Protein AF-A0A1G2Z8F1-F1 (afdb_monomer)

Mean predicted aligned error: 6.58 Å

Secondary structure (DSSP, 8-state):
-HHHHTSHHHHHHHHHHHHHHHHT-TT-HHHHHHHHHHHHHHHHHHHHHHSHHHHHHHHHHHHTTSPPPPHHHHHH-SEEEEE---EEPSBTTBSS-EE-HHHHHHHHHHHHHHHHS--SEEEEE---SSTTSPPHHHHHHHHHHHTT--GGGEEEE---SSHHHHHHHHHTTSPPP---

pLDDT: mean 90.34, std 7.82, range [58.62, 98.25]

Radius of gyration: 23.97 Å; Cα contacts (8 Å, |Δi|>4): 235; chains: 1; bounding box: 52×42×67 Å

Foldseek 3Di:
DVVVVVDVVVQLVVLLVCLVVQLPDPPDPVSNVSSVVSNVVSVVSVVQVPDPVNVVVVVCVVCVVDDDDDQVVLAQAQEQEQEADDWDQDDDPRNHIGGDPVSVVSLVVSLVSNVSGNHQAYEYEFADPDPPGDTPQVVSLVVSVVVVDDNVRYHYHHPDPDPVSRVVSVVVVDDDGDND

Structure (mmCIF, N/CA/C/O backbone):
data_AF-A0A1G2Z8F1-F1
#
_entry.id   AF-A0A1G2Z8F1-F1
#
loop_
_atom_site.group_PDB
_atom_site.id
_atom_site.type_symbol
_atom_site.label_atom_id
_atom_site.label_alt_id
_atom_site.label_comp_id
_atom_site.label_asym_id
_atom_site.label_entity_id
_atom_site.label_seq_id
_atom_site.pdbx_PDB_ins_code
_atom_site.Cartn_x
_atom_site.Cartn_y
_atom_site.Cartn_z
_atom_site.occupancy
_atom_site.B_iso_or_equiv
_atom_site.auth_seq_id
_atom_site.auth_comp_id
_atom_site.auth_asym_id
_atom_site.auth_atom_id
_atom_site.pdbx_PDB_model_num
ATOM 1 N N . MET A 1 1 ? 1.598 16.642 -19.598 1.00 58.62 1 MET A N 1
ATOM 2 C CA . MET A 1 1 ? 2.905 16.774 -20.282 1.00 58.62 1 MET A CA 1
ATOM 3 C C . MET A 1 1 ? 4.090 16.771 -19.312 1.00 58.62 1 MET A C 1
ATOM 5 O O . MET A 1 1 ? 4.993 15.980 -19.532 1.00 58.62 1 MET A O 1
ATOM 9 N N . LEU A 1 2 ? 4.084 17.539 -18.210 1.00 69.88 2 LEU A N 1
ATOM 10 C CA . LEU A 1 2 ? 5.215 17.566 -17.255 1.00 69.88 2 LEU A CA 1
ATOM 11 C C . LEU A 1 2 ? 5.527 16.201 -16.599 1.00 69.88 2 LEU A C 1
ATOM 13 O O . LEU A 1 2 ? 6.682 15.802 -16.521 1.00 69.88 2 LEU A O 1
ATOM 17 N N . LYS A 1 3 ? 4.489 15.446 -16.202 1.00 72.50 3 LYS A N 1
ATOM 18 C CA . LYS A 1 3 ? 4.638 14.102 -15.605 1.00 72.50 3 LYS A CA 1
ATOM 19 C C . LYS A 1 3 ? 5.351 13.114 -16.533 1.00 72.50 3 LYS A C 1
ATOM 21 O O . LYS A 1 3 ? 6.091 12.261 -16.068 1.00 72.50 3 LYS A O 1
ATOM 26 N N . SER A 1 4 ? 5.151 13.251 -17.841 1.00 72.31 4 SER A N 1
ATOM 27 C CA . SER A 1 4 ? 5.752 12.377 -18.846 1.00 72.31 4 SER A CA 1
ATOM 28 C C . SER A 1 4 ? 7.273 12.562 -18.888 1.00 72.31 4 SER A C 1
ATOM 30 O O . SER A 1 4 ? 8.002 11.579 -18.867 1.00 72.31 4 SER A O 1
ATOM 32 N N . LEU A 1 5 ? 7.766 13.804 -18.829 1.00 79.44 5 LEU A N 1
ATOM 33 C CA . LEU A 1 5 ? 9.206 14.104 -18.810 1.00 79.44 5 LEU A CA 1
ATOM 34 C C . LEU A 1 5 ? 9.922 13.604 -17.546 1.00 79.44 5 LEU A C 1
ATOM 36 O O . LEU A 1 5 ? 11.127 13.369 -17.585 1.00 79.44 5 LEU A O 1
ATOM 40 N N . ALA A 1 6 ? 9.186 13.414 -16.449 1.00 80.88 6 ALA A N 1
ATOM 41 C CA . ALA A 1 6 ? 9.713 12.823 -15.222 1.00 80.88 6 ALA A CA 1
ATOM 42 C C . ALA A 1 6 ? 9.847 11.292 -15.304 1.00 80.88 6 ALA A C 1
ATOM 44 O O . ALA A 1 6 ? 10.535 10.696 -14.479 1.00 80.88 6 ALA A O 1
ATOM 45 N N . THR A 1 7 ? 9.214 10.636 -16.287 1.00 88.75 7 THR A N 1
ATOM 46 C CA . THR A 1 7 ? 9.344 9.184 -16.441 1.00 88.75 7 THR A CA 1
ATOM 47 C C . THR A 1 7 ? 10.658 8.832 -17.148 1.00 88.75 7 THR A C 1
ATOM 49 O O . THR A 1 7 ? 10.910 9.315 -18.257 1.00 88.75 7 THR A O 1
ATOM 52 N N . PRO A 1 8 ? 11.499 7.959 -16.562 1.00 88.56 8 PRO A N 1
ATOM 53 C CA . PRO A 1 8 ? 12.800 7.616 -17.138 1.00 88.56 8 PRO A CA 1
ATOM 54 C C . PRO A 1 8 ? 12.683 6.949 -18.516 1.00 88.56 8 PRO A C 1
ATOM 56 O O . PRO A 1 8 ? 13.602 7.035 -19.330 1.00 88.56 8 PRO A O 1
ATOM 59 N N . ILE A 1 9 ? 11.529 6.341 -18.815 1.00 91.75 9 ILE A N 1
ATOM 60 C CA . ILE A 1 9 ? 11.283 5.642 -20.077 1.00 91.75 9 ILE A CA 1
ATOM 61 C C . ILE A 1 9 ? 11.340 6.563 -21.300 1.00 91.75 9 ILE A C 1
ATOM 63 O O . ILE A 1 9 ? 11.819 6.140 -22.348 1.00 91.75 9 ILE A O 1
ATOM 67 N N . ILE A 1 10 ? 10.931 7.832 -21.185 1.00 93.56 10 ILE A N 1
ATOM 68 C CA . ILE A 1 10 ? 10.987 8.768 -22.320 1.00 93.56 10 ILE A CA 1
ATOM 69 C C . ILE A 1 10 ? 12.435 9.051 -22.707 1.00 93.56 10 ILE A C 1
ATOM 71 O O . ILE A 1 10 ? 12.773 9.034 -23.891 1.00 93.56 10 ILE A O 1
ATOM 75 N N . TRP A 1 11 ? 13.305 9.248 -21.719 1.00 93.00 11 TRP A N 1
ATOM 76 C CA . TRP A 1 11 ? 14.727 9.488 -21.949 1.00 93.00 11 TRP A CA 1
ATOM 77 C C . TRP A 1 11 ? 15.419 8.250 -22.511 1.00 93.00 11 TRP A C 1
ATOM 79 O O . TRP A 1 11 ? 16.144 8.361 -23.498 1.00 93.00 11 TRP A O 1
ATOM 89 N N . ILE A 1 12 ? 15.118 7.067 -21.966 1.00 95.38 12 ILE A N 1
ATOM 90 C CA . ILE A 1 12 ? 15.614 5.785 -22.488 1.00 95.38 12 ILE A CA 1
ATOM 91 C C . ILE A 1 12 ? 15.247 5.629 -23.968 1.00 95.38 12 ILE A C 1
ATOM 93 O O . ILE A 1 12 ? 16.125 5.416 -24.804 1.00 95.38 12 ILE A O 1
ATOM 97 N N . LEU A 1 13 ? 13.964 5.780 -24.314 1.00 94.69 13 LEU A N 1
ATOM 98 C CA . LEU A 1 13 ? 13.498 5.637 -25.694 1.00 94.69 13 LEU A CA 1
ATOM 99 C C . LEU A 1 13 ? 14.103 6.702 -26.610 1.00 94.69 13 LEU A C 1
ATOM 101 O O . LEU A 1 13 ? 14.472 6.392 -27.74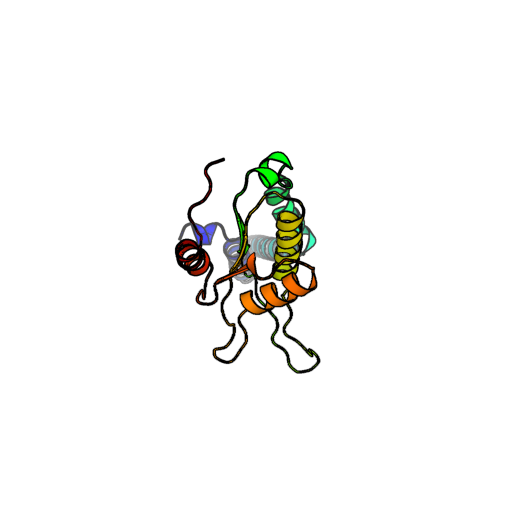0 1.00 94.69 13 LEU A O 1
ATOM 105 N N . THR A 1 14 ? 14.265 7.932 -26.122 1.00 94.38 14 THR A N 1
ATOM 106 C CA . THR A 1 14 ? 14.904 9.013 -26.883 1.00 94.38 14 THR A CA 1
ATOM 107 C C . THR A 1 14 ? 16.355 8.669 -27.220 1.00 94.38 14 THR A C 1
ATOM 109 O O . THR A 1 14 ? 16.746 8.758 -28.384 1.00 94.38 14 THR A O 1
ATOM 112 N N . PHE A 1 15 ? 17.145 8.209 -26.243 1.00 95.31 15 PHE A N 1
ATOM 113 C CA . PHE A 1 15 ? 18.536 7.806 -26.467 1.00 95.31 15 PHE A CA 1
ATOM 114 C C . PHE A 1 15 ? 18.657 6.601 -27.406 1.00 95.31 15 PHE A C 1
ATOM 116 O O . PHE A 1 15 ? 19.503 6.611 -28.302 1.00 95.31 15 PHE A O 1
ATOM 123 N N . LEU A 1 16 ? 17.783 5.599 -27.267 1.00 95.69 16 LEU A N 1
ATOM 124 C CA . LEU A 1 16 ? 17.762 4.435 -28.155 1.00 95.69 16 LEU A CA 1
ATOM 125 C C . LEU A 1 16 ? 17.389 4.823 -29.593 1.00 95.69 16 LEU A C 1
ATOM 127 O O . LEU A 1 16 ? 18.084 4.440 -30.533 1.00 95.69 16 LEU A O 1
ATOM 131 N N . MET A 1 17 ? 16.335 5.622 -29.779 1.00 94.75 17 MET A N 1
ATOM 132 C CA . MET A 1 17 ? 15.873 6.048 -31.104 1.00 94.75 17 MET A CA 1
ATOM 133 C C . MET A 1 17 ? 16.897 6.942 -31.806 1.00 94.75 17 MET A C 1
ATOM 135 O O . MET A 1 17 ? 17.267 6.666 -32.949 1.00 94.75 17 MET A O 1
ATOM 139 N N . LEU A 1 18 ? 17.410 7.974 -31.126 1.00 93.88 18 LEU A N 1
ATOM 140 C CA . LEU A 1 18 ? 18.463 8.833 -31.675 1.00 93.88 18 LEU A CA 1
ATOM 141 C C . LEU A 1 18 ? 19.730 8.028 -31.973 1.00 93.88 18 LEU A C 1
ATOM 143 O O . LEU A 1 18 ? 20.335 8.197 -33.032 1.00 93.88 18 LEU A O 1
ATOM 147 N N . GLY A 1 19 ? 20.097 7.102 -31.087 1.00 93.31 19 GLY A N 1
ATOM 148 C CA . GLY A 1 19 ? 21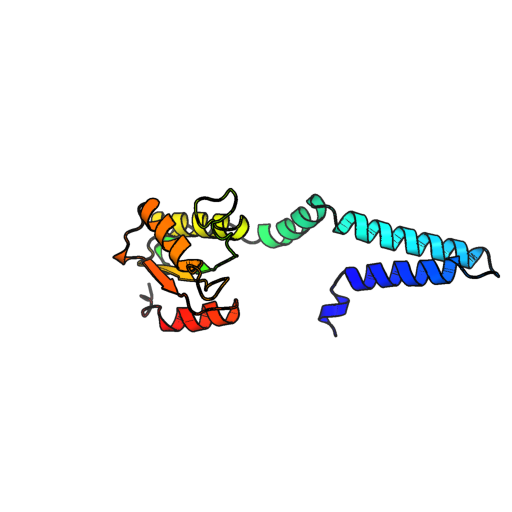.242 6.224 -31.278 1.00 93.31 19 GLY A CA 1
ATOM 149 C C . GLY A 1 19 ? 21.130 5.337 -32.522 1.00 93.31 19 GLY A C 1
ATOM 150 O O . GLY A 1 19 ? 22.073 5.246 -33.314 1.00 93.31 19 GLY A O 1
ATOM 151 N N . LEU A 1 20 ? 19.958 4.741 -32.759 1.00 92.94 20 LEU A N 1
ATOM 152 C CA . LEU A 1 20 ? 19.678 3.920 -33.943 1.00 92.94 20 LEU A CA 1
ATOM 153 C C . LEU A 1 20 ? 19.634 4.737 -35.243 1.00 92.94 20 LEU A C 1
ATOM 155 O O . LEU A 1 20 ? 20.090 4.264 -36.284 1.00 92.94 20 LEU A O 1
ATOM 159 N N . ILE A 1 21 ? 19.109 5.964 -35.205 1.00 91.88 21 ILE A N 1
ATOM 160 C CA . ILE A 1 21 ? 19.077 6.859 -36.373 1.00 91.88 21 ILE A CA 1
ATOM 161 C C . ILE A 1 21 ? 20.502 7.287 -36.752 1.00 91.88 21 ILE A C 1
ATOM 163 O O . ILE A 1 21 ? 20.900 7.180 -37.913 1.00 91.88 21 ILE A O 1
ATOM 167 N N . LEU A 1 22 ? 21.299 7.719 -35.771 1.00 89.19 22 LEU A N 1
ATOM 168 C CA . LEU A 1 22 ? 22.661 8.212 -35.992 1.00 89.19 22 LEU A CA 1
ATOM 169 C C . LEU A 1 22 ? 23.649 7.099 -36.380 1.00 89.19 22 LEU A C 1
ATOM 171 O O . LEU A 1 22 ? 24.559 7.337 -37.177 1.00 89.19 22 LEU A O 1
ATOM 175 N N . SER A 1 23 ? 23.450 5.875 -35.881 1.00 84.75 23 SER A N 1
ATOM 176 C CA . SER A 1 23 ? 24.267 4.706 -36.250 1.00 84.75 23 SER A CA 1
ATOM 177 C C . SER A 1 23 ? 24.000 4.193 -37.672 1.00 84.75 23 SER A C 1
ATOM 179 O O . SER A 1 23 ? 24.889 3.591 -38.274 1.00 84.75 23 SER A O 1
ATOM 181 N N . ARG A 1 24 ? 22.826 4.483 -38.254 1.00 83.25 24 ARG A N 1
ATOM 182 C CA . ARG A 1 24 ? 22.452 4.097 -39.631 1.00 83.25 24 ARG A CA 1
ATOM 183 C C . ARG A 1 24 ? 22.878 5.094 -40.716 1.00 83.25 24 ARG A C 1
ATOM 185 O O . ARG A 1 24 ? 22.766 4.788 -41.904 1.00 83.25 24 ARG A O 1
ATOM 192 N N . GLY A 1 25 ? 23.381 6.274 -40.350 1.00 77.44 25 GLY A N 1
ATOM 193 C CA . GLY A 1 25 ? 23.829 7.290 -41.307 1.00 77.44 25 GLY A CA 1
ATOM 194 C C . GLY A 1 25 ? 25.050 6.834 -42.119 1.00 77.44 25 GLY A C 1
ATOM 195 O O . GLY A 1 25 ? 26.130 6.625 -41.565 1.00 77.44 25 GLY A O 1
ATOM 196 N N . LYS A 1 26 ? 24.907 6.716 -43.447 1.00 65.69 26 LYS A N 1
ATOM 197 C CA . LYS A 1 26 ? 25.941 6.189 -44.369 1.00 65.69 26 LYS A CA 1
ATOM 198 C C . LYS A 1 26 ? 27.204 7.060 -44.537 1.00 65.69 26 LYS A C 1
ATOM 200 O O . LYS A 1 26 ? 28.150 6.606 -45.166 1.00 65.69 26 LYS A O 1
ATOM 205 N N . GLY A 1 27 ? 27.248 8.294 -44.022 1.00 62.25 27 GLY A N 1
ATOM 206 C CA . GLY A 1 27 ? 28.191 9.304 -44.536 1.00 62.25 27 GLY A CA 1
ATOM 207 C C . GLY A 1 27 ? 29.294 9.826 -43.611 1.00 62.25 27 GLY A C 1
ATOM 208 O O . GLY A 1 27 ? 30.211 10.476 -44.103 1.00 62.25 27 GLY A O 1
ATOM 209 N N . ARG A 1 28 ? 29.243 9.626 -42.286 1.00 70.31 28 ARG A N 1
ATOM 210 C CA . ARG A 1 28 ? 30.197 10.285 -41.368 1.00 70.31 28 ARG A CA 1
ATOM 211 C C . ARG A 1 28 ? 30.514 9.408 -40.153 1.00 70.31 28 ARG A C 1
ATOM 213 O O . ARG A 1 28 ? 29.711 9.330 -39.225 1.00 70.31 28 ARG A O 1
ATOM 220 N N . ARG A 1 29 ? 31.717 8.809 -40.123 1.00 72.19 29 ARG A N 1
ATOM 221 C CA . ARG A 1 29 ? 32.221 7.939 -39.028 1.00 72.19 29 ARG A CA 1
ATOM 222 C C . ARG A 1 29 ? 32.044 8.543 -37.621 1.00 72.19 29 ARG A C 1
ATOM 224 O O . ARG A 1 29 ? 31.874 7.798 -36.662 1.00 72.19 29 ARG A O 1
ATOM 231 N N . GLY A 1 30 ? 32.046 9.874 -37.490 1.00 77.44 30 GLY A N 1
ATOM 232 C CA . GLY A 1 30 ? 31.787 10.570 -36.222 1.00 77.44 30 GLY A CA 1
ATOM 233 C C . GLY A 1 30 ? 30.361 10.386 -35.681 1.00 77.44 30 GLY A C 1
ATOM 234 O O . GLY A 1 30 ? 30.197 10.075 -34.505 1.00 77.44 30 GLY A O 1
ATOM 235 N N . TYR A 1 31 ? 29.332 10.488 -36.530 1.00 81.56 31 TYR A N 1
ATOM 236 C CA . TYR A 1 31 ? 27.928 10.356 -36.104 1.00 81.56 31 TYR A CA 1
ATOM 237 C C . TYR A 1 31 ? 27.577 8.916 -35.723 1.00 81.56 31 TYR A C 1
ATOM 239 O O . TYR A 1 31 ? 26.794 8.700 -34.805 1.00 81.56 31 TYR A O 1
ATOM 247 N N . GLN A 1 32 ? 28.219 7.932 -36.358 1.00 84.06 32 GLN A N 1
ATOM 248 C CA . GLN A 1 32 ? 28.041 6.523 -36.005 1.00 84.06 32 GLN A CA 1
ATOM 249 C C . GLN A 1 32 ? 28.558 6.218 -34.595 1.00 84.06 32 GLN A C 1
ATOM 251 O O . GLN A 1 32 ? 27.883 5.522 -33.841 1.00 84.06 32 GLN A O 1
ATOM 256 N N . ARG A 1 33 ? 29.716 6.777 -34.203 1.00 87.38 33 ARG A N 1
ATOM 257 C CA . ARG A 1 33 ? 30.232 6.646 -32.828 1.00 87.38 33 ARG A CA 1
ATOM 258 C C . ARG A 1 33 ? 29.280 7.273 -31.813 1.00 87.38 33 ARG A C 1
ATOM 260 O O . ARG A 1 33 ? 28.973 6.638 -30.813 1.00 87.38 33 ARG A O 1
ATOM 267 N N . VAL A 1 34 ? 28.793 8.487 -32.084 1.00 90.88 34 VAL A N 1
ATOM 268 C CA . VAL A 1 34 ? 27.810 9.168 -31.220 1.00 90.88 34 VAL A CA 1
ATOM 269 C C . VAL A 1 34 ?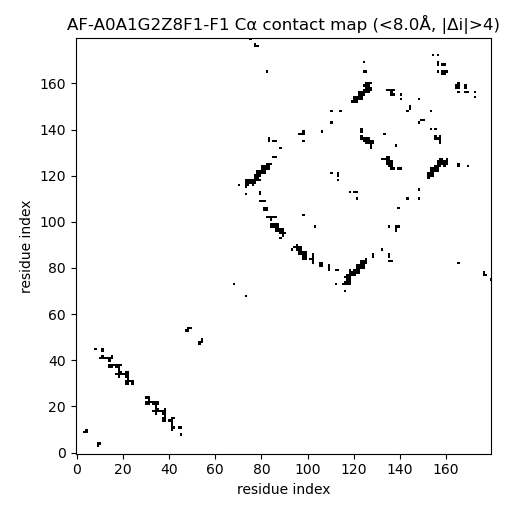 26.523 8.347 -31.102 1.00 90.88 34 VAL A C 1
ATOM 271 O O . VAL A 1 34 ? 26.005 8.183 -30.002 1.00 90.88 34 VAL A O 1
ATOM 274 N N . GLY A 1 35 ? 26.045 7.771 -32.209 1.00 92.50 35 GLY A N 1
ATOM 275 C CA . GLY A 1 35 ? 24.873 6.901 -32.217 1.00 92.50 35 GLY A CA 1
ATOM 276 C C . GLY A 1 35 ? 25.041 5.667 -31.331 1.00 92.50 35 GLY A C 1
ATOM 277 O O . GLY A 1 35 ? 24.178 5.386 -30.505 1.00 92.50 35 GLY A O 1
ATOM 278 N N . TRP A 1 36 ? 26.177 4.972 -31.430 1.00 94.00 36 TRP A N 1
ATOM 279 C CA . TRP A 1 36 ? 26.479 3.825 -30.567 1.00 94.00 36 TRP A CA 1
ATOM 280 C C . TRP A 1 36 ? 26.574 4.193 -29.085 1.00 94.00 36 TRP A C 1
ATOM 282 O O . TRP A 1 36 ? 26.041 3.460 -28.255 1.00 94.00 36 TRP A O 1
ATOM 292 N N . TRP A 1 37 ? 27.178 5.336 -28.742 1.00 95.69 37 TRP A N 1
ATOM 293 C CA . TRP A 1 37 ? 27.197 5.825 -27.359 1.00 95.69 37 TRP A CA 1
ATOM 294 C C . TRP A 1 37 ? 25.796 6.140 -26.833 1.00 95.69 37 TRP A C 1
ATOM 296 O O . TRP A 1 37 ? 25.490 5.806 -25.691 1.00 95.69 37 TRP A O 1
ATOM 306 N N . ALA A 1 38 ? 24.926 6.722 -27.661 1.00 95.06 38 ALA A N 1
ATOM 307 C CA . ALA A 1 38 ? 23.535 6.969 -27.291 1.00 95.06 38 ALA A CA 1
ATOM 308 C C . ALA A 1 38 ? 22.754 5.659 -27.079 1.00 95.06 38 ALA A C 1
ATOM 310 O O . ALA A 1 38 ? 22.041 5.537 -26.084 1.00 95.06 38 ALA A O 1
ATOM 311 N N . VAL A 1 39 ? 22.941 4.648 -27.942 1.00 96.19 39 VAL A N 1
ATOM 312 C CA . VAL A 1 39 ? 22.350 3.312 -27.734 1.00 96.19 39 VAL A CA 1
ATOM 313 C C . VAL A 1 39 ? 22.860 2.688 -26.438 1.00 96.19 39 VAL A C 1
ATOM 315 O O . VAL A 1 39 ? 22.055 2.211 -25.642 1.00 96.19 39 VAL A O 1
ATOM 318 N N . LEU A 1 40 ? 24.175 2.712 -26.203 1.00 96.69 40 LEU A N 1
ATOM 319 C CA . LEU A 1 40 ? 24.779 2.145 -24.998 1.00 96.69 40 LEU A CA 1
ATOM 320 C C . LEU A 1 40 ? 24.266 2.841 -23.732 1.00 96.69 40 LEU A C 1
ATOM 322 O O . LEU A 1 40 ? 23.946 2.166 -22.759 1.00 96.69 40 LEU A O 1
ATOM 326 N N . MET A 1 41 ? 24.136 4.169 -23.758 1.00 96.44 41 MET A N 1
ATOM 327 C CA . MET A 1 41 ? 23.570 4.943 -22.653 1.00 96.44 41 MET A CA 1
ATOM 328 C C . MET A 1 41 ? 22.114 4.550 -22.390 1.00 96.44 41 MET A C 1
ATOM 330 O O . MET A 1 41 ? 21.774 4.196 -21.265 1.00 96.44 41 MET A O 1
ATOM 334 N N . GLY A 1 42 ? 21.267 4.541 -23.425 1.00 96.81 42 GLY A N 1
ATOM 335 C CA . GLY A 1 42 ? 19.861 4.152 -23.291 1.00 96.81 42 GLY A CA 1
ATOM 336 C C . GLY A 1 42 ? 19.695 2.717 -22.780 1.00 96.81 42 GLY A C 1
ATOM 337 O O . GLY A 1 42 ? 18.898 2.474 -21.876 1.00 96.81 42 GLY A O 1
ATOM 338 N N . ALA A 1 43 ? 20.489 1.777 -23.299 1.00 96.81 43 ALA A N 1
ATOM 339 C CA . ALA A 1 43 ? 20.487 0.384 -22.862 1.00 96.81 43 ALA A CA 1
ATOM 340 C C . ALA A 1 43 ? 20.994 0.224 -21.420 1.00 96.81 43 ALA A C 1
ATOM 342 O O . ALA A 1 43 ? 20.405 -0.531 -20.654 1.00 96.81 43 ALA A O 1
ATOM 343 N N . SER A 1 44 ? 22.039 0.959 -21.029 1.00 96.62 44 SER A N 1
ATOM 344 C CA . SER A 1 44 ? 22.570 0.960 -19.662 1.00 96.62 44 SER A CA 1
ATOM 345 C C . SER A 1 44 ? 21.563 1.539 -18.665 1.00 96.62 44 SER A C 1
ATOM 347 O O . SER A 1 44 ? 21.294 0.929 -17.631 1.00 96.62 44 SER A O 1
ATOM 349 N N . MET A 1 45 ? 20.926 2.667 -18.996 1.00 95.69 45 MET A N 1
ATOM 350 C CA . MET A 1 45 ? 19.849 3.250 -18.187 1.00 95.69 45 MET A CA 1
ATOM 351 C C . MET A 1 45 ? 18.681 2.275 -18.028 1.00 95.69 45 MET A C 1
ATOM 353 O O . MET A 1 45 ? 18.189 2.084 -16.921 1.00 95.69 45 MET A O 1
ATOM 357 N N . LEU A 1 46 ? 18.255 1.627 -19.117 1.00 95.44 46 LEU A N 1
ATOM 358 C CA . LEU A 1 46 ? 17.199 0.621 -19.060 1.00 95.44 46 LEU A CA 1
ATOM 359 C C . LEU A 1 46 ? 17.603 -0.564 -18.182 1.00 95.44 46 LEU A C 1
ATOM 361 O O . LEU A 1 46 ? 16.828 -0.961 -17.318 1.00 95.44 46 LEU A O 1
ATOM 365 N N . ALA A 1 47 ? 18.804 -1.111 -18.383 1.00 96.25 47 ALA A N 1
ATOM 366 C CA . ALA A 1 47 ? 19.306 -2.249 -17.625 1.00 96.25 47 ALA A CA 1
ATOM 367 C C . ALA A 1 47 ? 19.371 -1.921 -16.130 1.00 96.25 47 ALA A C 1
ATOM 369 O O . ALA A 1 47 ? 18.780 -2.633 -15.329 1.00 96.25 47 ALA A O 1
ATOM 370 N N . THR A 1 48 ? 20.013 -0.809 -15.765 1.00 95.88 48 THR A N 1
ATOM 371 C CA . THR A 1 48 ? 20.156 -0.372 -14.368 1.00 95.88 48 THR A CA 1
ATOM 372 C C . THR A 1 48 ? 18.810 -0.101 -13.702 1.00 95.88 48 THR A C 1
ATOM 374 O O . THR A 1 48 ? 18.558 -0.645 -12.635 1.00 95.88 48 THR A O 1
ATOM 377 N N . LEU A 1 49 ? 17.906 0.653 -14.334 1.00 94.38 49 LEU A N 1
ATOM 378 C CA . LEU A 1 49 ? 16.586 0.951 -13.762 1.00 94.38 49 LEU A CA 1
ATOM 379 C C . LEU A 1 49 ? 15.625 -0.250 -13.757 1.00 94.38 49 LEU A C 1
ATOM 381 O O . LEU A 1 49 ? 14.621 -0.213 -13.051 1.00 94.38 49 LEU A O 1
ATOM 385 N N . SER A 1 50 ? 15.922 -1.312 -14.511 1.00 94.44 50 SER A N 1
ATOM 386 C CA . SER A 1 50 ? 15.153 -2.566 -14.481 1.00 94.44 50 SER A CA 1
ATOM 387 C C . SER A 1 50 ? 15.644 -3.546 -13.409 1.00 94.44 50 SER A C 1
ATOM 389 O O . SER A 1 50 ? 14.978 -4.549 -13.146 1.00 94.44 50 SER A O 1
ATOM 391 N N . LEU A 1 51 ? 16.803 -3.296 -12.788 1.00 95.88 51 LEU A N 1
ATOM 392 C CA . LEU A 1 51 ? 17.325 -4.139 -11.715 1.00 95.88 51 LEU A CA 1
ATOM 393 C C . LEU A 1 51 ? 16.579 -3.855 -10.407 1.00 95.88 51 LEU A C 1
ATOM 395 O O . LEU A 1 51 ? 16.560 -2.721 -9.930 1.00 95.88 51 LEU A O 1
ATOM 399 N N . ARG A 1 52 ? 16.042 -4.911 -9.777 1.00 94.25 52 ARG A N 1
ATOM 400 C CA . ARG A 1 52 ? 15.373 -4.823 -8.464 1.00 94.25 52 ARG A CA 1
ATOM 401 C C . ARG A 1 52 ? 16.186 -4.055 -7.412 1.00 94.25 52 ARG A C 1
ATOM 403 O O . ARG A 1 52 ? 15.628 -3.113 -6.869 1.00 94.25 52 ARG A O 1
ATOM 410 N N . PRO A 1 53 ? 17.494 -4.324 -7.201 1.00 96.56 53 PRO A N 1
ATOM 411 C CA . PRO A 1 53 ? 18.279 -3.585 -6.209 1.00 96.56 53 PRO A CA 1
ATOM 412 C C . PRO A 1 53 ? 18.296 -2.067 -6.418 1.00 96.56 53 PRO A C 1
ATOM 414 O O . PRO A 1 53 ? 18.370 -1.316 -5.452 1.00 96.56 53 PRO A O 1
ATOM 417 N N . VAL A 1 54 ? 18.230 -1.602 -7.671 1.00 95.75 54 VAL A N 1
ATOM 418 C CA . VAL A 1 54 ? 18.189 -0.166 -7.980 1.00 95.75 54 VAL A CA 1
ATOM 419 C C . VAL A 1 54 ? 16.819 0.408 -7.630 1.00 95.75 54 VAL A C 1
ATOM 421 O O . VAL A 1 54 ? 16.747 1.464 -7.007 1.00 95.75 54 VAL A O 1
ATOM 424 N N . GLY A 1 55 ? 15.741 -0.300 -7.981 1.00 93.12 55 GLY A N 1
ATOM 425 C CA . GLY A 1 55 ? 14.382 0.071 -7.585 1.00 93.12 55 GLY A CA 1
ATOM 426 C C . GLY A 1 55 ? 14.215 0.126 -6.065 1.00 93.12 55 GLY A C 1
ATOM 427 O O . GLY A 1 55 ? 13.742 1.131 -5.542 1.00 93.12 55 GLY A O 1
ATOM 428 N N . ASP A 1 56 ? 14.685 -0.905 -5.366 1.00 94.12 56 ASP A N 1
ATOM 429 C CA . ASP A 1 56 ? 14.595 -1.019 -3.909 1.00 94.12 56 ASP A CA 1
ATOM 430 C C . ASP A 1 56 ? 15.412 0.077 -3.211 1.00 94.12 56 ASP A C 1
ATOM 432 O O . ASP A 1 56 ? 14.937 0.683 -2.257 1.00 94.12 56 ASP A O 1
ATOM 436 N N . LEU A 1 57 ? 16.610 0.406 -3.711 1.00 96.00 57 LEU A N 1
ATOM 437 C CA . LEU A 1 57 ? 17.426 1.501 -3.173 1.00 96.00 57 LEU A CA 1
ATOM 438 C C . LEU A 1 57 ? 16.743 2.867 -3.339 1.00 96.00 57 LEU A C 1
ATOM 440 O O . LEU A 1 57 ? 16.773 3.695 -2.426 1.00 96.00 57 LEU A O 1
ATOM 444 N N . LEU A 1 58 ? 16.133 3.113 -4.502 1.00 93.88 58 LEU A N 1
ATOM 445 C CA . LEU A 1 58 ? 15.396 4.350 -4.763 1.00 93.88 58 LEU A CA 1
ATOM 446 C C . LEU A 1 58 ? 14.149 4.449 -3.878 1.00 93.88 58 LEU A C 1
ATOM 448 O O . LEU A 1 58 ? 13.914 5.506 -3.293 1.00 93.88 58 LEU A O 1
ATOM 452 N N . ALA A 1 59 ? 13.389 3.358 -3.741 1.00 93.31 59 ALA A N 1
ATOM 453 C CA . ALA A 1 59 ? 12.243 3.283 -2.838 1.00 93.31 59 ALA A CA 1
ATOM 454 C C . ALA A 1 59 ? 12.678 3.524 -1.387 1.00 93.31 59 ALA A C 1
ATOM 456 O O . ALA A 1 59 ? 12.165 4.427 -0.733 1.00 93.31 59 ALA A O 1
ATOM 457 N N . TYR A 1 60 ? 13.721 2.832 -0.927 1.00 94.00 60 TYR A N 1
ATOM 458 C CA . TYR A 1 60 ? 14.289 3.004 0.407 1.00 94.00 60 TYR A CA 1
ATOM 459 C C . TYR A 1 60 ? 14.747 4.445 0.675 1.00 94.00 60 TYR A C 1
ATOM 461 O O . TYR A 1 60 ? 14.526 4.975 1.761 1.00 94.00 60 TYR A O 1
ATOM 469 N N . SER A 1 61 ? 15.342 5.135 -0.304 1.00 94.75 61 SER A N 1
ATOM 470 C CA . SER A 1 61 ? 15.748 6.544 -0.159 1.00 94.75 61 SER A CA 1
ATOM 471 C C . SER A 1 61 ? 14.569 7.494 0.114 1.00 94.75 61 SER A C 1
ATOM 473 O O . SER A 1 61 ? 14.738 8.542 0.752 1.00 94.75 61 SER A O 1
ATOM 475 N N . LEU A 1 62 ? 13.375 7.127 -0.355 1.00 92.81 62 LEU A N 1
ATOM 476 C CA . LEU A 1 62 ? 12.135 7.858 -0.109 1.00 92.81 62 LEU A CA 1
ATOM 477 C C . LEU A 1 62 ? 11.461 7.404 1.192 1.00 92.81 62 LEU A C 1
ATOM 479 O O . LEU A 1 62 ? 11.035 8.247 1.979 1.00 92.81 62 LEU A O 1
ATOM 483 N N . GLU A 1 63 ? 11.399 6.095 1.432 1.00 92.75 63 GLU A N 1
ATOM 484 C CA . GLU A 1 63 ? 10.667 5.479 2.544 1.00 92.75 63 GLU A CA 1
ATOM 485 C C . GLU A 1 63 ? 11.398 5.589 3.883 1.00 92.75 63 GLU A C 1
ATOM 487 O O . GLU A 1 63 ? 10.755 5.824 4.898 1.00 92.75 63 GLU A O 1
ATOM 492 N N . SER A 1 64 ? 12.734 5.528 3.904 1.00 93.44 64 SER A N 1
ATOM 493 C CA . SER A 1 64 ? 13.548 5.620 5.135 1.00 93.44 64 SER A CA 1
ATOM 494 C C . SER A 1 64 ? 13.371 6.927 5.917 1.00 93.44 64 SER A C 1
ATOM 496 O O . SER A 1 64 ? 13.778 7.021 7.073 1.00 93.44 64 SER A O 1
ATOM 498 N N . ARG A 1 65 ? 12.744 7.937 5.305 1.00 92.69 65 ARG A N 1
ATOM 499 C CA . ARG A 1 65 ? 12.365 9.202 5.951 1.00 92.69 65 ARG A CA 1
ATOM 500 C C . ARG A 1 65 ? 11.164 9.053 6.888 1.00 92.69 65 ARG A C 1
ATOM 502 O O . ARG A 1 65 ? 10.936 9.938 7.707 1.00 92.69 65 ARG A O 1
ATOM 509 N N . TYR A 1 66 ? 10.409 7.965 6.760 1.00 88.38 66 TYR A N 1
ATOM 510 C CA . TYR A 1 66 ? 9.203 7.672 7.522 1.00 88.38 66 TYR A CA 1
ATOM 511 C C . TYR A 1 66 ? 9.439 6.416 8.363 1.00 88.38 66 TYR A C 1
ATOM 513 O O . TYR A 1 66 ? 9.372 5.292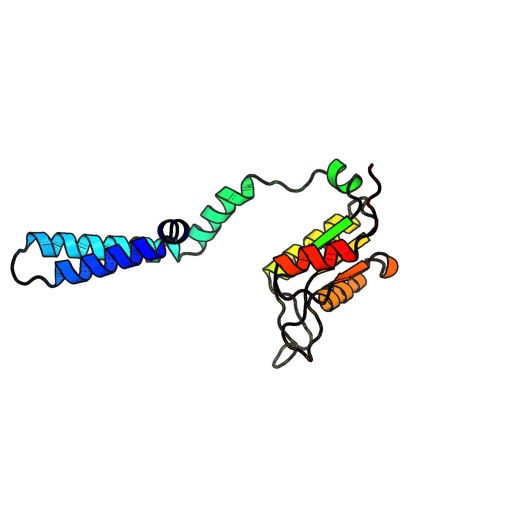 7.871 1.00 88.38 66 TYR A O 1
ATOM 521 N N . GLY A 1 67 ? 9.760 6.617 9.641 1.00 87.44 67 GLY A N 1
ATOM 522 C CA . GLY A 1 67 ? 9.872 5.523 10.602 1.00 87.44 67 GLY A CA 1
ATOM 523 C C . GLY A 1 67 ? 8.503 4.971 11.022 1.00 87.44 67 GLY A C 1
ATOM 524 O O . GLY A 1 67 ? 7.473 5.590 10.737 1.00 87.44 67 GLY A O 1
ATOM 525 N N . PRO A 1 68 ? 8.478 3.829 11.731 1.00 86.75 68 PRO A N 1
ATOM 526 C CA . PRO A 1 68 ? 7.270 3.344 12.389 1.00 86.75 68 PRO A CA 1
ATOM 527 C C . PRO A 1 68 ? 6.668 4.415 13.319 1.00 86.75 68 PRO A C 1
ATOM 529 O O . PRO A 1 68 ? 7.423 5.199 13.905 1.00 86.75 68 PRO A O 1
ATOM 532 N N . PRO A 1 69 ? 5.332 4.463 13.471 1.00 88.00 69 PRO A N 1
ATOM 533 C CA . PRO A 1 69 ? 4.676 5.414 14.366 1.00 88.00 69 PRO A CA 1
ATOM 534 C C . PRO A 1 69 ? 5.127 5.215 15.822 1.00 88.00 69 PRO A C 1
ATOM 536 O O . PRO A 1 69 ? 5.404 4.092 16.245 1.00 88.00 69 PRO A O 1
ATOM 539 N N . SER A 1 70 ? 5.201 6.304 16.594 1.00 91.75 70 SER A N 1
ATOM 540 C CA . SER A 1 70 ? 5.496 6.234 18.029 1.00 91.75 70 SER A CA 1
ATOM 541 C C . SER A 1 70 ? 4.338 5.591 18.794 1.00 91.75 70 SER A C 1
ATOM 543 O O . SER A 1 70 ? 3.182 5.705 18.391 1.00 91.75 70 SER A O 1
ATOM 545 N N . GLN A 1 71 ? 4.632 4.969 19.938 1.00 91.12 71 GLN A N 1
ATOM 546 C CA . GLN A 1 71 ? 3.602 4.364 20.788 1.00 91.12 71 GLN A CA 1
ATOM 547 C C . GLN A 1 71 ? 2.551 5.390 21.248 1.00 91.12 71 GLN A C 1
ATOM 549 O O . GLN A 1 71 ? 1.361 5.107 21.222 1.00 91.12 71 GLN A O 1
ATOM 554 N N . GLU A 1 72 ? 2.977 6.613 21.568 1.00 92.06 72 GLU A N 1
ATOM 555 C CA . GLU A 1 72 ? 2.082 7.727 21.915 1.00 92.06 72 GLU A CA 1
ATOM 556 C C . GLU A 1 72 ? 1.090 8.054 20.781 1.00 92.06 72 GLU A C 1
ATOM 558 O O . GLU A 1 72 ? -0.095 8.296 21.018 1.00 92.06 72 GLU A O 1
ATOM 563 N N . LEU A 1 73 ? 1.544 8.000 19.522 1.00 90.25 73 LEU A N 1
ATOM 564 C CA . LEU A 1 73 ? 0.655 8.166 18.374 1.00 90.25 73 LEU A CA 1
ATOM 565 C C . LEU A 1 73 ? -0.322 6.988 18.261 1.00 90.25 73 LEU A C 1
ATOM 567 O O . LEU A 1 73 ? -1.501 7.186 17.990 1.00 90.25 73 LEU A O 1
ATOM 571 N N . LEU A 1 74 ? 0.146 5.761 18.494 1.00 91.38 74 LEU A N 1
ATOM 572 C CA . LEU A 1 74 ? -0.714 4.577 18.446 1.00 91.38 74 LEU A CA 1
ATOM 573 C C . LEU A 1 74 ? -1.796 4.567 19.532 1.00 91.38 74 LEU A C 1
ATOM 575 O O . LEU A 1 74 ? -2.882 4.039 19.307 1.00 91.38 74 LEU A O 1
ATOM 579 N N . GLU A 1 75 ? -1.525 5.151 20.694 1.00 91.94 75 GLU A N 1
ATOM 580 C CA . GLU A 1 75 ? -2.483 5.258 21.801 1.00 91.94 75 GLU A CA 1
ATOM 581 C C . GLU A 1 75 ? -3.516 6.379 21.605 1.00 91.94 75 GLU A C 1
ATOM 583 O O . GLU A 1 75 ? -4.610 6.320 22.175 1.00 91.94 75 GLU A O 1
ATOM 588 N N . SER A 1 76 ? -3.187 7.383 20.787 1.00 90.69 76 SER A N 1
ATOM 589 C CA . SER A 1 76 ? -4.038 8.551 20.520 1.00 90.69 76 SER A CA 1
ATOM 590 C C . SER A 1 76 ? -4.934 8.410 19.289 1.00 90.69 76 SER A C 1
ATOM 592 O O . SER A 1 76 ? -5.920 9.136 19.182 1.00 90.69 76 SER A O 1
ATOM 594 N N . VAL A 1 77 ? -4.642 7.489 18.365 1.00 92.12 77 VAL A N 1
ATOM 595 C CA . VAL A 1 77 ? -5.501 7.265 17.193 1.00 92.12 77 VAL A CA 1
ATOM 596 C C . VAL A 1 77 ? -6.822 6.598 17.576 1.00 92.12 77 VAL A C 1
ATOM 598 O O . VAL A 1 77 ? -6.849 5.626 18.321 1.00 92.12 77 VAL A O 1
ATOM 601 N N . ASP A 1 78 ? -7.922 7.074 16.994 1.00 93.19 78 ASP A N 1
ATOM 602 C CA . ASP A 1 78 ? -9.248 6.469 17.177 1.00 93.19 78 ASP A CA 1
ATOM 603 C C . ASP A 1 78 ? -9.471 5.240 16.291 1.00 93.19 78 ASP A C 1
ATOM 605 O O . ASP A 1 78 ? -10.192 4.313 16.661 1.00 93.19 78 ASP A O 1
ATOM 609 N N . PHE A 1 79 ? -8.870 5.236 15.098 1.00 94.12 79 PHE A N 1
ATOM 610 C CA . PHE A 1 79 ? -9.139 4.247 14.059 1.00 94.12 79 PHE A CA 1
ATOM 611 C C . PHE A 1 79 ? -7.859 3.828 13.348 1.00 94.12 79 PHE A C 1
ATOM 613 O O . PHE A 1 79 ? -7.020 4.664 13.007 1.00 94.12 79 PHE A O 1
ATOM 620 N N . VAL A 1 80 ? -7.755 2.538 13.033 1.00 95.44 80 VAL A N 1
ATOM 621 C CA . VAL A 1 80 ? -6.746 2.016 12.106 1.00 95.44 80 VAL A CA 1
ATOM 622 C C . VAL A 1 80 ? -7.413 1.712 10.774 1.00 95.44 80 VAL A C 1
ATOM 624 O O . VAL A 1 80 ? -8.397 0.986 10.721 1.00 95.44 80 VAL A O 1
ATOM 627 N N . VAL A 1 81 ? -6.875 2.245 9.680 1.00 94.75 81 VAL A N 1
ATOM 628 C CA . VAL A 1 81 ? -7.418 2.026 8.334 1.00 94.75 81 VAL A CA 1
ATOM 629 C C . VAL A 1 81 ? -6.422 1.244 7.496 1.00 94.75 81 VAL A C 1
ATOM 631 O O . VAL A 1 81 ? -5.289 1.674 7.285 1.00 94.75 81 VAL A O 1
ATOM 634 N N . VAL A 1 82 ? -6.869 0.116 6.956 1.00 94.94 82 VAL A N 1
ATOM 635 C CA . VAL A 1 82 ? -6.089 -0.749 6.075 1.00 94.94 82 VAL A CA 1
ATOM 636 C C . VAL A 1 82 ? -6.698 -0.717 4.679 1.00 94.94 82 VAL A C 1
ATOM 638 O O . VAL A 1 82 ? -7.805 -1.198 4.432 1.00 94.94 82 VAL A O 1
ATOM 641 N N . LEU A 1 83 ? -5.948 -0.135 3.745 1.00 91.31 83 LEU A N 1
ATOM 642 C CA . LEU A 1 83 ? -6.337 -0.049 2.340 1.00 91.31 83 LEU A CA 1
ATOM 643 C C . LEU A 1 83 ? -6.020 -1.347 1.591 1.00 91.31 83 LEU A C 1
ATOM 645 O O . LEU A 1 83 ? -4.985 -1.965 1.838 1.00 91.31 83 LEU A O 1
ATOM 649 N N . GLY A 1 84 ? -6.835 -1.691 0.600 1.00 89.06 84 GLY A N 1
ATOM 650 C CA . GLY A 1 84 ? -6.581 -2.809 -0.305 1.00 89.06 84 GLY A CA 1
ATOM 651 C C . GLY A 1 84 ? -5.344 -2.603 -1.185 1.00 89.06 84 GLY A C 1
ATOM 652 O O . GLY A 1 84 ? -4.914 -1.478 -1.472 1.00 89.06 84 GLY A O 1
ATOM 653 N N . GLY A 1 85 ? -4.728 -3.703 -1.589 1.00 88.88 85 GLY A N 1
ATOM 654 C CA . GLY A 1 85 ? -3.572 -3.766 -2.482 1.00 88.88 85 GLY A CA 1
ATOM 655 C C . GLY A 1 85 ? -3.666 -4.897 -3.506 1.00 88.88 85 GLY A C 1
ATOM 656 O O . GLY A 1 85 ? -2.696 -5.140 -4.221 1.00 88.88 85 GLY A O 1
ATOM 657 N N . GLY A 1 86 ? -4.815 -5.568 -3.582 1.00 90.12 86 GLY A N 1
ATOM 658 C CA . GLY A 1 86 ? -5.081 -6.674 -4.482 1.00 90.12 86 GLY A CA 1
ATOM 659 C C . GLY A 1 86 ? -5.040 -8.034 -3.791 1.00 90.12 86 GLY A C 1
ATOM 660 O O . GLY A 1 86 ? -4.327 -8.274 -2.817 1.00 90.12 86 GLY A O 1
ATOM 661 N N . MET A 1 87 ? -5.772 -8.970 -4.384 1.00 92.12 87 MET A N 1
ATOM 662 C CA . MET A 1 87 ? -5.886 -10.355 -3.937 1.00 92.12 87 MET A CA 1
ATOM 663 C C . MET A 1 87 ? -5.752 -11.322 -5.116 1.00 92.12 87 MET A C 1
ATOM 665 O O . MET A 1 87 ? -5.964 -10.954 -6.276 1.00 92.12 87 MET A O 1
ATOM 669 N N . TYR A 1 88 ? -5.406 -12.566 -4.817 1.00 92.25 88 TYR A N 1
ATOM 670 C CA . TYR A 1 88 ? -5.564 -13.714 -5.690 1.00 92.25 88 TYR A CA 1
ATOM 671 C C . TYR A 1 88 ? -6.867 -14.422 -5.330 1.00 92.25 88 TYR A C 1
ATOM 673 O O . TYR A 1 88 ? -7.115 -14.728 -4.167 1.00 92.25 88 TYR A O 1
ATOM 681 N N . LEU A 1 89 ? -7.698 -14.675 -6.339 1.00 91.69 89 LEU A N 1
ATOM 682 C CA . LEU A 1 89 ? -8.907 -15.471 -6.165 1.00 91.69 89 LEU A CA 1
ATOM 683 C C . LEU A 1 89 ? -8.557 -16.951 -5.998 1.00 91.69 89 LEU A C 1
ATOM 685 O O . LEU A 1 89 ? -7.578 -17.429 -6.586 1.00 91.69 89 LEU A O 1
ATOM 689 N N . SER A 1 90 ? -9.397 -17.664 -5.253 1.00 91.25 90 SER A N 1
ATOM 690 C CA . SER A 1 90 ? -9.356 -19.121 -5.185 1.00 91.25 90 SER A CA 1
ATOM 691 C C . SER A 1 90 ? -9.510 -19.754 -6.576 1.00 91.25 90 SER A C 1
ATOM 693 O O . SER A 1 90 ? -10.105 -19.185 -7.500 1.00 91.25 90 SER A O 1
ATOM 695 N N . GLY A 1 91 ? -8.930 -20.941 -6.743 1.00 89.56 91 GLY A N 1
ATOM 696 C CA . GLY A 1 91 ? -8.937 -21.690 -7.996 1.00 89.56 91 GLY A CA 1
ATOM 697 C C . GLY A 1 91 ? -7.566 -22.242 -8.388 1.00 89.56 91 GLY A C 1
ATOM 698 O O . GLY A 1 91 ? -6.512 -21.803 -7.921 1.00 89.56 91 GLY A O 1
ATOM 699 N N . GLY A 1 92 ? -7.579 -23.233 -9.283 1.00 88.88 92 GLY A N 1
ATOM 700 C CA . GL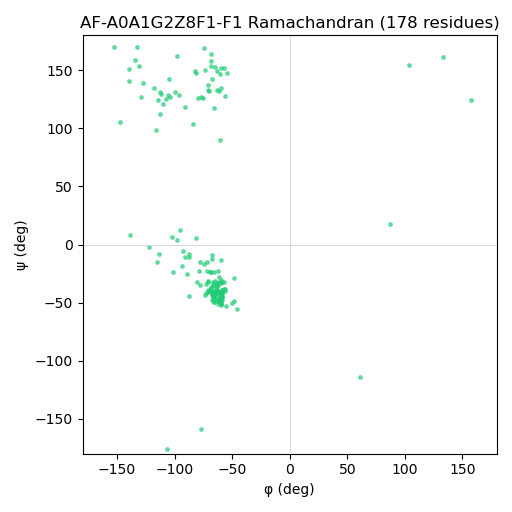Y A 1 92 ? -6.375 -23.980 -9.645 1.00 88.88 92 GLY A CA 1
ATOM 701 C C . GLY A 1 92 ? -5.799 -24.693 -8.421 1.00 88.88 92 GLY A C 1
ATOM 702 O O . GLY A 1 92 ? -6.436 -25.586 -7.878 1.00 88.88 92 GLY A O 1
ATOM 703 N N . LEU A 1 93 ? -4.604 -24.280 -7.993 1.00 90.94 93 LEU A N 1
ATOM 704 C CA . LEU A 1 93 ? -3.927 -24.807 -6.801 1.00 90.94 93 LEU A CA 1
ATOM 705 C C . LEU A 1 93 ? -4.215 -24.002 -5.518 1.00 90.94 93 LEU A C 1
ATOM 707 O O . LEU A 1 93 ? -3.764 -24.410 -4.452 1.00 90.94 93 LEU A O 1
ATOM 711 N N . ARG A 1 94 ? -4.932 -22.869 -5.596 1.00 91.06 94 ARG A N 1
ATOM 712 C CA . ARG A 1 94 ? -5.313 -22.076 -4.414 1.00 91.06 94 ARG A CA 1
ATOM 713 C C . ARG A 1 94 ? -6.660 -22.529 -3.883 1.00 91.06 94 ARG A C 1
ATOM 715 O O . ARG A 1 94 ? -7.666 -22.404 -4.583 1.00 91.06 94 ARG A O 1
ATOM 722 N N . ALA A 1 95 ? -6.667 -23.017 -2.648 1.00 89.69 95 ALA A N 1
ATOM 723 C CA . ALA A 1 95 ? -7.890 -23.412 -1.958 1.00 89.69 95 ALA A CA 1
ATOM 724 C C . ALA A 1 95 ? -8.767 -22.197 -1.619 1.00 89.69 95 ALA A C 1
ATOM 726 O O . ALA A 1 95 ? -9.987 -22.261 -1.740 1.00 89.69 95 ALA A O 1
ATOM 727 N N . GLU A 1 96 ? -8.138 -21.079 -1.256 1.00 91.31 96 GLU A N 1
ATOM 728 C CA . GLU A 1 96 ? -8.816 -19.900 -0.728 1.00 91.31 96 GLU A CA 1
ATOM 729 C C . GLU A 1 96 ? -8.345 -18.618 -1.415 1.00 91.31 96 GLU A C 1
ATOM 731 O O . GLU A 1 96 ? -7.404 -18.602 -2.214 1.00 91.31 96 GLU A O 1
ATOM 736 N N . ASN A 1 97 ? -9.069 -17.542 -1.132 1.00 92.88 97 ASN A N 1
ATOM 737 C CA . ASN A 1 97 ? -8.685 -16.201 -1.523 1.00 92.88 97 ASN A CA 1
ATOM 738 C C . ASN A 1 97 ? -7.474 -15.753 -0.694 1.00 92.88 97 ASN A C 1
ATOM 740 O O . ASN A 1 97 ? -7.476 -15.875 0.526 1.00 92.88 97 ASN A O 1
ATOM 744 N N . GLU A 1 98 ? -6.460 -15.186 -1.341 1.00 92.38 98 GLU A N 1
ATOM 745 C CA . GLU A 1 98 ? -5.212 -14.785 -0.682 1.00 92.38 98 GLU A CA 1
ATOM 746 C C . GLU A 1 98 ? -4.881 -13.329 -0.999 1.00 92.38 98 GLU A C 1
ATOM 748 O O . GLU A 1 98 ? -5.000 -12.890 -2.142 1.00 92.38 98 GLU A O 1
ATOM 753 N N . LEU A 1 99 ? -4.408 -12.567 -0.017 1.00 94.31 99 LEU A N 1
ATOM 754 C CA . LEU A 1 99 ? -3.892 -11.222 -0.271 1.00 94.31 99 LEU A CA 1
ATOM 755 C C . LEU A 1 99 ? -2.596 -11.284 -1.091 1.00 94.31 99 LEU A C 1
ATOM 757 O O . LEU A 1 99 ? -1.748 -12.155 -0.889 1.00 94.31 99 LEU A O 1
ATOM 761 N N . GLN A 1 100 ? -2.404 -10.335 -2.009 1.00 94.00 100 GLN A N 1
ATOM 762 C CA . GLN A 1 100 ? -1.109 -10.177 -2.677 1.00 94.00 100 GLN A CA 1
ATOM 763 C C . GLN A 1 100 ? -0.054 -9.683 -1.682 1.00 94.00 100 GLN A C 1
ATOM 765 O O . GLN A 1 100 ? -0.392 -9.048 -0.689 1.00 94.00 100 GLN A O 1
ATOM 770 N N . GLY A 1 101 ? 1.233 -9.910 -1.967 1.00 91.88 101 GLY A N 1
ATOM 771 C CA . GLY A 1 101 ? 2.335 -9.593 -1.043 1.00 91.88 101 GLY A CA 1
ATOM 772 C C . GLY A 1 101 ? 2.246 -8.201 -0.390 1.00 91.88 101 GLY A C 1
ATOM 773 O O . GLY A 1 101 ? 2.185 -8.126 0.835 1.00 91.88 101 GLY A O 1
ATOM 774 N N . PRO A 1 102 ? 2.148 -7.100 -1.161 1.00 89.75 102 PRO A N 1
ATOM 775 C CA . PRO A 1 102 ? 2.024 -5.758 -0.586 1.00 89.75 102 PRO A CA 1
ATOM 776 C C . PRO A 1 102 ? 0.740 -5.540 0.232 1.00 89.75 102 PRO A C 1
ATOM 778 O O . PRO A 1 102 ? 0.770 -4.839 1.244 1.00 89.75 102 PRO A O 1
ATOM 781 N N . ALA A 1 103 ? -0.382 -6.137 -0.188 1.00 92.88 103 ALA A N 1
ATOM 782 C CA . ALA A 1 103 ? -1.649 -6.074 0.542 1.00 92.88 103 ALA A CA 1
ATOM 783 C C . ALA A 1 103 ? -1.550 -6.823 1.877 1.00 92.88 103 ALA A C 1
ATOM 785 O O . ALA A 1 103 ? -1.951 -6.295 2.910 1.00 92.88 103 ALA A O 1
ATOM 786 N N . TYR A 1 104 ? -0.930 -8.006 1.867 1.00 96.19 104 TYR A N 1
ATOM 787 C CA . TYR A 1 104 ? -0.683 -8.809 3.056 1.00 96.19 104 TYR A CA 1
ATOM 788 C C . TYR A 1 104 ? 0.211 -8.079 4.060 1.00 96.19 104 TYR A C 1
ATOM 790 O O . TYR A 1 104 ? -0.153 -7.986 5.227 1.00 96.19 104 TYR A O 1
ATOM 798 N N . SER A 1 105 ? 1.345 -7.512 3.629 1.00 94.75 105 SER A N 1
ATOM 799 C CA . SER A 1 105 ? 2.238 -6.759 4.524 1.00 94.75 105 SER A CA 1
ATOM 800 C C . SER A 1 105 ? 1.522 -5.577 5.179 1.00 94.75 105 SER A C 1
ATOM 802 O O . SER A 1 105 ? 1.670 -5.354 6.380 1.00 94.75 105 SER A O 1
ATOM 804 N N . ARG A 1 106 ? 0.701 -4.845 4.415 1.00 94.62 106 ARG A N 1
ATOM 805 C CA . ARG A 1 106 ? -0.094 -3.730 4.945 1.00 94.62 106 ARG A CA 1
ATOM 806 C C . ARG A 1 106 ? -1.166 -4.204 5.923 1.00 94.62 106 ARG A C 1
ATOM 808 O O . ARG A 1 106 ? -1.330 -3.594 6.974 1.00 94.62 106 ARG A O 1
ATOM 815 N N . TRP A 1 107 ? -1.877 -5.278 5.586 1.00 97.38 107 TRP A N 1
ATOM 816 C CA . TRP A 1 107 ? -2.877 -5.886 6.458 1.00 97.38 107 TRP A CA 1
ATOM 817 C C . TRP A 1 107 ? -2.256 -6.365 7.770 1.00 97.38 107 TRP A C 1
ATOM 819 O O . TRP A 1 107 ? -2.742 -6.004 8.838 1.00 97.38 107 TRP A O 1
ATOM 829 N N . TYR A 1 108 ? -1.144 -7.097 7.697 1.00 97.31 108 TYR A N 1
ATOM 830 C CA . TYR A 1 108 ? -0.456 -7.642 8.862 1.00 97.31 108 TYR A CA 1
ATOM 831 C C . TYR A 1 108 ? -0.016 -6.531 9.819 1.00 97.31 108 TYR A C 1
ATOM 833 O O . TYR A 1 108 ? -0.362 -6.564 11.000 1.00 97.31 108 TYR A O 1
ATOM 841 N N . HIS A 1 109 ? 0.678 -5.509 9.309 1.00 95.31 109 HIS A N 1
ATOM 842 C CA . HIS A 1 109 ? 1.101 -4.384 10.140 1.00 95.31 109 HIS A CA 1
ATOM 843 C C . HIS A 1 109 ? -0.078 -3.553 10.647 1.00 95.31 109 HIS A C 1
ATOM 845 O O . HIS A 1 109 ? -0.052 -3.137 11.796 1.00 95.31 109 HIS A O 1
ATOM 851 N N . GLY A 1 110 ? -1.141 -3.371 9.858 1.00 96.25 110 GLY A N 1
ATOM 852 C CA . GLY A 1 110 ? -2.357 -2.702 10.326 1.00 96.25 110 GLY A CA 1
ATOM 853 C C . GLY A 1 110 ? -3.027 -3.438 11.489 1.00 96.25 110 GLY A C 1
ATOM 854 O O . GLY A 1 110 ? -3.414 -2.816 12.474 1.00 96.25 110 GLY A O 1
ATOM 855 N N . VAL A 1 111 ? -3.103 -4.771 11.426 1.00 97.81 111 VAL A N 1
ATOM 856 C CA . VAL A 1 111 ? -3.618 -5.594 12.531 1.00 97.81 111 VAL A CA 1
ATOM 857 C C . VAL A 1 111 ? -2.714 -5.499 13.761 1.00 97.81 111 VAL A C 1
ATOM 859 O O . VAL A 1 111 ? -3.233 -5.366 14.866 1.00 97.81 111 VAL A O 1
ATOM 862 N N . GLN A 1 112 ? -1.386 -5.526 13.598 1.00 95.81 112 GLN A N 1
ATOM 863 C CA . GLN A 1 112 ? -0.462 -5.300 14.718 1.00 95.81 112 GLN A CA 1
ATOM 864 C C . GLN A 1 112 ? -0.675 -3.919 15.343 1.00 95.81 112 GLN A C 1
ATOM 866 O O . GLN A 1 112 ? -0.913 -3.825 16.538 1.00 95.81 112 GLN A O 1
ATOM 871 N N . THR A 1 113 ? -0.706 -2.863 14.528 1.00 95.12 113 THR A N 1
ATOM 872 C CA . THR A 1 113 ? -0.956 -1.492 14.980 1.00 95.12 113 THR A CA 1
ATOM 873 C C . THR A 1 113 ? -2.271 -1.358 15.748 1.00 95.12 113 THR A C 1
ATOM 875 O O . THR A 1 113 ? -2.318 -0.660 16.755 1.00 95.12 113 THR A O 1
ATOM 878 N N . PHE A 1 114 ? -3.332 -2.037 15.311 1.00 96.88 114 PHE A N 1
ATOM 879 C CA . PHE A 1 114 ? -4.603 -2.045 16.032 1.00 96.88 114 PHE A CA 1
ATOM 880 C C . PHE A 1 114 ? -4.523 -2.785 17.373 1.00 96.88 114 PHE A C 1
ATOM 882 O O . PHE A 1 114 ? -5.102 -2.332 18.354 1.00 96.88 114 PHE A O 1
ATOM 889 N N . LYS A 1 115 ? -3.818 -3.921 17.426 1.00 94.88 115 LYS A N 1
ATOM 890 C CA . LYS A 1 115 ? -3.684 -4.727 18.650 1.00 94.88 115 LYS A CA 1
ATOM 891 C C . LYS A 1 115 ? -2.761 -4.084 19.686 1.00 94.88 115 LYS A C 1
ATOM 893 O O . LYS A 1 115 ? -3.019 -4.232 20.876 1.00 94.88 115 LYS A O 1
ATOM 898 N N . ASP A 1 116 ? -1.723 -3.390 19.230 1.00 92.94 116 ASP A N 1
ATOM 899 C CA . ASP A 1 116 ? -0.702 -2.761 20.075 1.00 92.94 116 ASP A CA 1
ATOM 900 C C . ASP A 1 116 ? -1.051 -1.300 20.437 1.00 92.94 116 ASP A C 1
ATOM 902 O O . ASP A 1 116 ? -0.391 -0.691 21.282 1.00 92.94 116 ASP A O 1
ATOM 906 N N . GLY A 1 117 ? -2.072 -0.728 19.789 1.00 92.19 117 GLY A N 1
ATOM 907 C CA . GLY A 1 117 ? -2.520 0.655 19.957 1.00 92.19 117 GLY A CA 1
ATOM 908 C C . GLY A 1 117 ? -3.830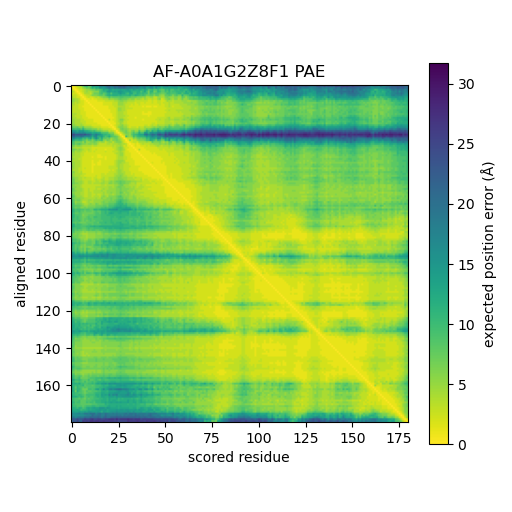 0.816 20.738 1.00 92.19 117 GLY A C 1
ATOM 909 O O . GLY A 1 117 ? -4.423 -0.137 21.241 1.00 92.19 117 GLY A O 1
ATOM 910 N N . GLY A 1 118 ? -4.297 2.064 20.823 1.00 91.12 118 GLY A N 1
ATOM 911 C CA . GLY A 1 118 ? -5.512 2.471 21.541 1.00 91.12 118 GLY A CA 1
ATOM 912 C C . GLY A 1 118 ? -6.760 2.639 20.668 1.00 91.12 118 GLY A C 1
ATOM 913 O O . GLY A 1 118 ? -7.797 3.061 21.183 1.00 91.12 118 GLY A O 1
ATOM 914 N N . ALA A 1 119 ? -6.667 2.329 19.370 1.00 95.12 119 ALA A N 1
ATOM 915 C CA . ALA A 1 119 ? -7.728 2.563 18.391 1.00 95.12 119 ALA A CA 1
ATOM 916 C C . ALA A 1 119 ? -8.985 1.755 18.690 1.00 95.12 119 ALA A C 1
ATOM 918 O O . ALA A 1 119 ? -8.900 0.550 18.881 1.00 95.12 119 ALA A O 1
ATOM 919 N N . ASP A 1 120 ? -10.159 2.384 18.653 1.00 94.56 120 ASP A N 1
ATOM 920 C CA . ASP A 1 120 ? -11.453 1.764 18.935 1.00 94.56 120 ASP A CA 1
ATOM 921 C C . ASP A 1 120 ? -11.869 0.772 17.834 1.00 94.56 120 ASP A C 1
ATOM 923 O O . ASP A 1 120 ? -12.351 -0.315 18.159 1.00 94.56 120 ASP A O 1
ATOM 927 N N . LEU A 1 121 ? -11.629 1.098 16.557 1.00 96.12 121 LEU A N 1
ATOM 928 C CA . LEU A 1 121 ? -11.982 0.252 15.405 1.00 96.12 121 LEU A CA 1
ATOM 929 C C . LEU A 1 121 ? -10.816 0.082 14.423 1.00 96.12 121 LEU A C 1
ATOM 931 O O . LEU A 1 121 ? -9.974 0.969 14.262 1.00 96.12 121 LEU A O 1
ATOM 935 N N . ILE A 1 122 ? -10.831 -1.035 13.697 1.00 97.44 122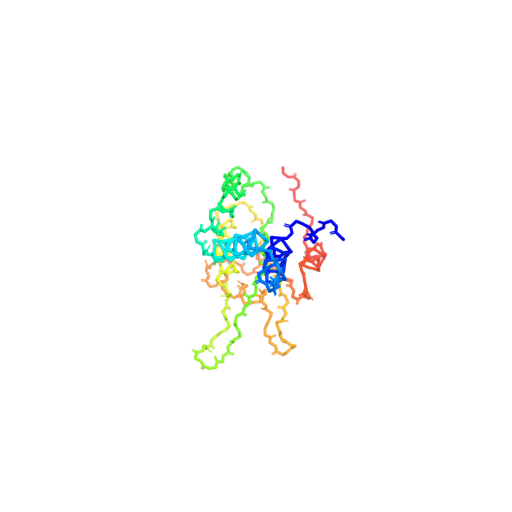 ILE A N 1
ATOM 936 C CA . ILE A 1 122 ? -10.034 -1.241 12.486 1.00 97.44 122 ILE A CA 1
ATOM 937 C C . ILE A 1 122 ? -10.954 -1.338 11.270 1.00 97.44 122 ILE A C 1
ATOM 939 O O . ILE A 1 122 ? -11.940 -2.071 11.275 1.00 97.44 122 ILE A O 1
ATOM 943 N N . ALA A 1 123 ? -10.633 -0.596 10.215 1.00 96.75 123 ALA A N 1
ATOM 944 C CA . ALA A 1 123 ? -11.386 -0.574 8.973 1.00 96.75 123 ALA A CA 1
ATOM 945 C C . ALA A 1 123 ? -10.590 -1.195 7.823 1.00 96.75 123 ALA A C 1
ATOM 947 O O . ALA A 1 123 ? -9.462 -0.787 7.547 1.00 96.75 123 ALA A O 1
ATOM 948 N N . PHE A 1 124 ? -11.206 -2.130 7.105 1.00 96.19 124 PHE A N 1
ATOM 949 C CA . PHE A 1 124 ? -10.656 -2.742 5.897 1.00 96.19 124 PHE A CA 1
ATOM 950 C C . PHE A 1 124 ? -11.368 -2.195 4.661 1.00 96.19 124 PHE A C 1
ATOM 952 O O . PHE A 1 124 ? -12.595 -2.211 4.598 1.00 96.19 124 PHE A O 1
ATOM 959 N N . CYS A 1 125 ? -10.607 -1.725 3.671 1.00 93.50 125 CYS A N 1
ATOM 960 C CA . CYS A 1 125 ? -11.151 -1.184 2.420 1.00 93.50 125 CYS A CA 1
ATOM 961 C C . CYS A 1 125 ? -10.694 -1.999 1.221 1.00 93.50 125 CYS A C 1
ATOM 963 O O . CYS A 1 125 ? -9.504 -2.269 1.081 1.00 93.50 125 CYS A O 1
ATOM 965 N N . GLY A 1 126 ? -11.610 -2.319 0.316 1.00 91.00 126 GLY A N 1
ATOM 966 C CA . GLY A 1 126 ? -11.270 -2.978 -0.935 1.00 91.00 126 GLY A CA 1
ATOM 967 C C . GLY A 1 126 ? -12.458 -3.716 -1.523 1.00 91.00 126 GLY A C 1
ATOM 968 O O . GLY A 1 126 ? -13.059 -4.577 -0.874 1.00 91.00 126 GLY A O 1
ATOM 969 N N . GLY A 1 127 ? -12.782 -3.381 -2.768 1.00 90.00 127 GLY A N 1
ATOM 970 C CA . GLY A 1 127 ? -13.865 -4.006 -3.507 1.00 90.00 127 GLY A CA 1
ATOM 971 C C . GLY A 1 127 ? -13.537 -5.384 -4.068 1.00 90.00 127 GLY A C 1
ATOM 972 O O . GLY A 1 127 ? -12.658 -6.110 -3.596 1.00 90.00 127 GLY A O 1
ATOM 973 N N . ARG A 1 128 ? -14.312 -5.775 -5.079 1.00 90.00 128 ARG A N 1
ATOM 974 C CA . ARG A 1 128 ? -14.247 -7.104 -5.689 1.00 90.00 128 ARG A CA 1
ATOM 975 C C . ARG A 1 128 ? -13.444 -7.063 -6.990 1.00 90.00 128 ARG A C 1
ATOM 977 O O . ARG A 1 128 ? -13.755 -6.238 -7.851 1.00 90.00 128 ARG A O 1
ATOM 984 N N . PRO A 1 129 ? -12.480 -7.976 -7.204 1.00 85.19 129 PRO A N 1
ATOM 985 C CA . PRO A 1 129 ? -11.809 -8.100 -8.497 1.00 85.19 129 PRO A CA 1
ATOM 986 C C . PRO A 1 129 ? -12.743 -8.636 -9.597 1.00 85.19 129 PRO A C 1
ATOM 988 O O . PRO A 1 129 ? -12.486 -8.410 -10.779 1.00 85.19 129 PRO A O 1
ATOM 991 N N . ARG A 1 130 ? -13.818 -9.355 -9.233 1.00 84.44 130 ARG A N 1
ATOM 992 C CA . ARG A 1 130 ? -14.883 -9.811 -10.141 1.00 84.44 130 ARG A CA 1
ATOM 993 C C . ARG A 1 130 ? -16.245 -9.669 -9.468 1.00 84.44 130 ARG A C 1
ATOM 995 O O . ARG A 1 130 ? -16.358 -9.814 -8.262 1.00 84.44 130 ARG A O 1
ATOM 1002 N N . GLU A 1 131 ? -17.298 -9.454 -10.247 1.00 82.69 131 GLU A N 1
ATOM 1003 C CA . GLU A 1 131 ? -18.645 -9.182 -9.717 1.00 82.69 131 GLU A CA 1
ATOM 1004 C C . GLU A 1 131 ? -19.169 -10.281 -8.767 1.00 82.69 131 GLU A C 1
ATOM 1006 O O . GLU A 1 131 ? -19.726 -9.978 -7.709 1.00 82.69 131 GLU A O 1
ATOM 1011 N N . ASN A 1 132 ? -18.867 -11.544 -9.094 1.00 84.75 132 ASN A N 1
ATOM 1012 C CA . ASN A 1 132 ? -19.253 -12.736 -8.330 1.00 84.75 132 ASN A CA 1
ATOM 1013 C C . ASN A 1 132 ? -18.176 -13.234 -7.346 1.00 84.75 132 ASN A C 1
ATOM 1015 O O . ASN A 1 132 ? -18.268 -14.368 -6.881 1.00 84.75 132 ASN A O 1
ATOM 1019 N N . SER A 1 133 ? -17.129 -12.453 -7.065 1.00 87.75 133 SER A N 1
ATOM 1020 C CA . SER A 1 133 ? -16.122 -12.831 -6.069 1.00 87.75 133 SER A CA 1
ATOM 1021 C C . SER A 1 133 ? -16.376 -12.173 -4.719 1.00 87.75 133 SER A C 1
ATOM 1023 O O . SER A 1 133 ? -17.063 -11.158 -4.608 1.00 87.75 133 SER A O 1
ATOM 1025 N N . GLU A 1 134 ? -15.751 -12.722 -3.685 1.00 91.75 134 GLU A N 1
ATOM 1026 C CA . GLU A 1 134 ? -15.596 -12.021 -2.418 1.00 91.75 134 GLU A CA 1
ATOM 1027 C C . GLU A 1 134 ? -14.810 -10.712 -2.616 1.00 91.75 134 GLU A C 1
ATOM 1029 O O . GLU A 1 134 ? -14.031 -10.574 -3.569 1.00 91.75 134 GLU A O 1
ATOM 1034 N N . SER A 1 135 ? -15.062 -9.726 -1.754 1.00 94.00 135 SER A N 1
ATOM 1035 C CA . SER A 1 135 ? -14.302 -8.478 -1.733 1.00 94.00 135 SER A CA 1
ATOM 1036 C C . SER A 1 135 ? -13.003 -8.652 -0.957 1.00 94.00 135 SER A C 1
ATOM 1038 O O . SER A 1 135 ? -12.944 -9.392 0.025 1.00 94.00 135 SER A O 1
ATOM 1040 N N . GLU A 1 136 ? -11.974 -7.906 -1.350 1.00 94.31 136 GLU A N 1
ATOM 1041 C CA . GLU A 1 136 ? -10.687 -7.916 -0.653 1.00 94.31 136 GLU A CA 1
ATOM 1042 C C . GLU A 1 136 ? -10.849 -7.553 0.833 1.00 94.31 136 GLU A C 1
ATOM 1044 O O . GLU A 1 136 ? -10.238 -8.173 1.701 1.00 94.31 136 GLU A O 1
ATOM 1049 N N . ALA A 1 137 ? -11.735 -6.604 1.149 1.00 95.44 137 ALA A N 1
ATOM 1050 C CA . ALA A 1 137 ? -11.994 -6.201 2.526 1.00 95.44 137 ALA A CA 1
ATOM 1051 C C . ALA A 1 137 ? -12.651 -7.296 3.385 1.00 95.44 137 ALA A C 1
ATOM 1053 O O . ALA A 1 137 ? -12.354 -7.390 4.576 1.00 95.44 137 ALA A O 1
ATOM 1054 N N . ASN A 1 138 ? -13.494 -8.155 2.799 1.00 96.38 138 ASN A N 1
ATOM 1055 C CA . ASN A 1 138 ? -14.071 -9.293 3.522 1.00 96.38 138 ASN A CA 1
ATOM 1056 C C . ASN A 1 138 ? -13.015 -10.364 3.813 1.00 96.38 138 ASN A C 1
ATOM 1058 O O . ASN A 1 138 ? -12.974 -10.882 4.928 1.00 96.38 138 ASN A O 1
ATOM 1062 N N . VAL A 1 139 ? -12.106 -10.616 2.866 1.00 96.31 139 VAL A N 1
ATOM 1063 C CA . VAL A 1 139 ? -10.958 -11.511 3.084 1.00 96.31 139 VAL A CA 1
ATOM 1064 C C . VAL A 1 139 ? -10.075 -10.980 4.215 1.00 96.31 139 VAL A C 1
ATOM 1066 O O . VAL A 1 139 ? -9.746 -11.717 5.143 1.00 96.31 139 VAL A O 1
ATOM 1069 N N . MET A 1 140 ? -9.769 -9.677 4.210 1.00 97.50 140 MET A N 1
ATOM 1070 C CA . MET A 1 140 ? -9.027 -9.029 5.299 1.00 97.50 140 MET A CA 1
ATOM 1071 C C . MET A 1 140 ? -9.730 -9.159 6.657 1.00 97.50 140 MET A C 1
ATOM 1073 O O . MET A 1 140 ? -9.066 -9.456 7.654 1.00 97.50 140 MET A O 1
ATOM 1077 N N . LYS A 1 141 ? -11.060 -8.977 6.702 1.00 97.94 141 LYS A N 1
ATOM 1078 C CA . LYS A 1 141 ? -11.869 -9.178 7.914 1.00 97.94 141 LYS A CA 1
ATOM 1079 C C . LYS A 1 141 ? -11.759 -10.618 8.420 1.00 97.94 141 LYS A C 1
ATOM 1081 O O . LYS A 1 141 ? -11.466 -10.809 9.597 1.00 97.94 141 LYS A O 1
ATOM 1086 N N . ALA A 1 142 ? -11.963 -11.614 7.558 1.00 96.94 142 ALA A N 1
ATOM 1087 C CA . ALA A 1 142 ? -11.906 -13.026 7.942 1.00 96.94 142 ALA A CA 1
ATOM 1088 C C . ALA A 1 142 ? -10.535 -13.397 8.530 1.00 96.94 142 ALA A C 1
ATOM 1090 O O . ALA A 1 142 ? -10.451 -13.993 9.606 1.00 96.94 142 ALA A O 1
ATOM 1091 N N . MET A 1 143 ? -9.455 -12.954 7.880 1.00 97.06 143 MET A N 1
ATOM 1092 C CA . MET A 1 143 ? -8.094 -13.155 8.376 1.00 97.06 143 MET A CA 1
ATOM 1093 C C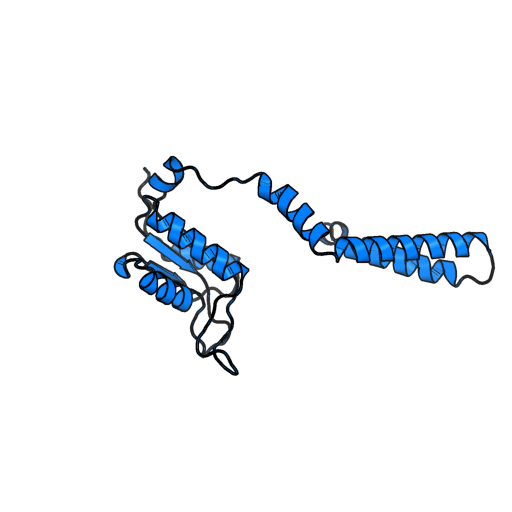 . MET A 1 143 ? -7.848 -12.431 9.712 1.00 97.06 143 MET A C 1
ATOM 1095 O O . MET A 1 143 ? -7.176 -12.967 10.591 1.00 97.06 143 MET A O 1
ATOM 1099 N N . ALA A 1 144 ? -8.377 -11.216 9.895 1.00 98.12 144 ALA A N 1
ATOM 1100 C CA . ALA A 1 144 ? -8.202 -10.450 11.133 1.00 98.12 144 ALA A CA 1
ATOM 1101 C C . ALA A 1 144 ? -8.928 -11.098 12.321 1.00 98.12 144 ALA A C 1
ATOM 1103 O O . ALA A 1 144 ? -8.360 -11.181 13.411 1.00 98.12 144 ALA A O 1
ATOM 1104 N N . ILE A 1 145 ? -10.137 -11.622 12.096 1.00 98.25 145 ILE A N 1
ATOM 1105 C CA . ILE A 1 145 ? -10.879 -12.402 13.096 1.00 98.25 145 ILE A CA 1
ATOM 1106 C C . ILE A 1 145 ? -10.080 -13.647 13.488 1.00 98.25 145 ILE A C 1
ATOM 1108 O O . ILE A 1 145 ? -9.903 -13.912 14.676 1.00 98.25 145 ILE A O 1
ATOM 1112 N N . TYR A 1 146 ? -9.515 -14.366 12.512 1.00 96.81 146 TYR A N 1
ATOM 1113 C CA . TYR A 1 146 ? -8.644 -15.517 12.776 1.00 96.81 146 TYR A CA 1
ATOM 1114 C C . TYR A 1 146 ? -7.408 -15.147 13.623 1.00 96.81 146 TYR A C 1
ATOM 1116 O O . TYR A 1 146 ? -6.962 -15.926 14.461 1.00 96.81 146 TYR A O 1
ATOM 1124 N N . MET A 1 147 ? -6.894 -13.922 13.472 1.00 96.50 147 MET A N 1
ATOM 1125 C CA . MET A 1 147 ? -5.792 -13.361 14.270 1.00 96.50 147 MET A CA 1
ATOM 1126 C C . MET A 1 147 ? -6.218 -12.794 15.643 1.00 96.50 147 MET A C 1
ATOM 1128 O O . MET A 1 147 ? -5.392 -12.205 16.361 1.00 96.50 147 MET A O 1
ATOM 1132 N N . GLY A 1 148 ? -7.488 -12.967 16.020 1.00 97.38 148 GLY A N 1
ATOM 1133 C CA . GLY A 1 148 ? -8.042 -12.583 17.318 1.00 97.38 148 GLY A CA 1
ATOM 1134 C C . GLY A 1 148 ? -8.535 -11.138 17.411 1.00 97.38 148 GLY A C 1
ATOM 1135 O O . GLY A 1 148 ? -8.676 -10.629 18.520 1.00 97.38 148 GLY A O 1
ATOM 1136 N N . VAL A 1 149 ? -8.769 -10.456 16.285 1.00 98.19 149 VAL A N 1
ATOM 1137 C CA . VAL A 1 149 ? -9.442 -9.148 16.292 1.00 98.19 149 VAL A CA 1
ATOM 1138 C C . VAL A 1 149 ? -10.946 -9.358 16.534 1.00 98.19 149 VAL A C 1
ATOM 1140 O O . VAL A 1 149 ? -11.561 -10.126 15.792 1.00 98.19 149 VAL A O 1
ATOM 1143 N N . PRO A 1 150 ? -11.562 -8.697 17.534 1.00 97.75 150 PRO A N 1
ATOM 1144 C CA . PRO A 1 150 ? -12.998 -8.808 17.788 1.00 97.75 150 PRO A CA 1
ATOM 1145 C C . PRO A 1 150 ? -13.828 -8.323 16.596 1.00 97.75 150 PRO A C 1
ATOM 1147 O O . PRO A 1 150 ? -13.572 -7.246 16.060 1.00 97.75 150 PRO A O 1
ATOM 1150 N N . GLU A 1 151 ? -14.826 -9.104 16.178 1.00 97.62 151 GLU A N 1
ATOM 1151 C CA . GLU A 1 151 ? -15.635 -8.792 14.992 1.00 97.62 151 GLU A CA 1
ATOM 1152 C C . GLU A 1 151 ? -16.411 -7.472 15.124 1.00 97.62 151 GLU A C 1
ATOM 1154 O O . GLU A 1 151 ? -16.539 -6.735 14.147 1.00 97.62 151 GLU A O 1
ATOM 1159 N N . ASP A 1 152 ? -16.874 -7.140 16.329 1.00 96.88 152 ASP A N 1
ATOM 1160 C CA . ASP A 1 152 ? -17.572 -5.893 16.661 1.00 96.88 152 ASP A CA 1
ATOM 1161 C C . ASP A 1 152 ? -16.675 -4.648 16.579 1.00 96.88 152 ASP A C 1
ATOM 1163 O O . ASP A 1 152 ? -17.176 -3.523 16.565 1.00 96.88 152 ASP A O 1
ATOM 1167 N N . ARG A 1 153 ? -15.356 -4.840 16.471 1.00 96.94 153 ARG A N 1
ATOM 1168 C CA . ARG A 1 153 ? -14.372 -3.769 16.280 1.00 96.94 153 ARG A CA 1
ATOM 1169 C C . ARG A 1 153 ? -13.867 -3.651 14.842 1.00 96.94 153 ARG A C 1
ATOM 1171 O O . ARG A 1 153 ? -12.955 -2.865 14.582 1.00 96.94 153 ARG A O 1
ATOM 1178 N N . ILE A 1 154 ? -14.445 -4.411 13.908 1.00 97.81 154 ILE A N 1
ATOM 1179 C CA . ILE A 1 154 ? -14.057 -4.405 12.495 1.00 97.81 154 ILE A CA 1
ATOM 1180 C C . ILE A 1 154 ? -15.123 -3.714 11.645 1.00 97.81 154 ILE A C 1
ATOM 1182 O O . ILE A 1 154 ? -16.278 -4.132 11.592 1.00 97.81 154 ILE A O 1
ATOM 1186 N N . LEU A 1 155 ? -14.693 -2.713 10.884 1.00 96.38 155 LEU A N 1
ATOM 1187 C CA . LEU A 1 155 ? -15.477 -2.069 9.839 1.00 96.38 155 LEU A CA 1
ATOM 1188 C C . LEU A 1 155 ? -14.990 -2.529 8.456 1.00 96.38 155 LEU A C 1
ATOM 1190 O O . LEU A 1 155 ? -13.793 -2.705 8.232 1.00 96.38 155 LEU A O 1
ATOM 1194 N N . VAL A 1 156 ? -15.908 -2.717 7.508 1.00 95.75 156 VAL A N 1
ATOM 1195 C CA . VAL A 1 156 ? -15.575 -3.175 6.153 1.00 95.75 156 VAL A CA 1
ATOM 1196 C C . VAL A 1 156 ? -16.211 -2.271 5.104 1.00 95.75 156 VAL A C 1
ATOM 1198 O O . VAL A 1 156 ? -17.426 -2.082 5.085 1.00 95.75 156 VAL A O 1
ATOM 1201 N N . GLU A 1 157 ? -15.387 -1.770 4.188 1.00 94.31 157 GLU A N 1
ATOM 1202 C CA . GLU A 1 157 ? -15.788 -1.018 3.001 1.00 94.31 157 GLU A CA 1
ATOM 1203 C C . GLU A 1 157 ? -15.526 -1.882 1.749 1.00 94.31 157 GLU A C 1
ATOM 1205 O O . GLU A 1 157 ? -14.396 -2.304 1.499 1.00 94.31 157 GLU A O 1
ATOM 1210 N N . THR A 1 158 ? -16.574 -2.176 0.966 1.00 93.25 158 THR A N 1
ATOM 1211 C CA . THR A 1 158 ? -16.527 -3.141 -0.159 1.00 93.25 158 THR A CA 1
ATOM 1212 C C . THR A 1 158 ? -16.928 -2.567 -1.523 1.00 93.25 158 THR A C 1
ATOM 1214 O O . THR A 1 158 ? -16.921 -3.296 -2.517 1.00 93.25 158 THR A O 1
ATOM 1217 N N . ARG A 1 159 ? -17.321 -1.292 -1.595 1.00 86.88 159 ARG A N 1
ATOM 1218 C CA . ARG A 1 159 ? -17.851 -0.645 -2.807 1.00 86.88 159 ARG A CA 1
ATOM 1219 C C . ARG A 1 159 ? -16.752 -0.028 -3.665 1.00 86.88 159 ARG A C 1
ATOM 1221 O O . ARG A 1 159 ? -16.937 0.118 -4.871 1.00 86.88 159 ARG A O 1
ATOM 1228 N N . SER A 1 160 ? -15.629 0.334 -3.058 1.00 83.50 160 SER A N 1
ATOM 1229 C CA . SER A 1 160 ? -14.509 0.985 -3.732 1.00 83.50 160 SER A CA 1
ATOM 1230 C C . SER A 1 160 ? -13.906 0.163 -4.875 1.00 83.50 160 SER A C 1
ATOM 1232 O O . SER A 1 160 ? -13.607 -1.025 -4.749 1.00 83.50 160 SER A O 1
ATOM 1234 N N . ARG A 1 161 ? -13.661 0.822 -6.013 1.00 81.88 161 ARG A N 1
ATOM 1235 C CA . ARG A 1 161 ? -12.990 0.226 -7.186 1.00 81.88 161 ARG A CA 1
ATOM 1236 C C . ARG A 1 161 ? -11.625 0.843 -7.473 1.00 81.88 161 ARG A C 1
ATOM 1238 O O . ARG A 1 161 ? -10.906 0.380 -8.354 1.00 81.88 161 ARG A O 1
ATOM 1245 N N . ASN A 1 162 ? -11.277 1.919 -6.776 1.00 82.06 162 ASN A N 1
ATOM 1246 C CA . ASN A 1 162 ? -9.996 2.599 -6.900 1.00 82.06 162 ASN A CA 1
ATOM 1247 C C . ASN A 1 162 ? -9.631 3.319 -5.594 1.00 82.06 162 ASN A C 1
ATOM 1249 O O . ASN A 1 162 ? -10.450 3.469 -4.688 1.00 82.06 162 ASN A O 1
ATOM 1253 N N . THR A 1 163 ? -8.390 3.798 -5.516 1.00 78.38 163 THR A N 1
ATOM 1254 C CA . THR A 1 163 ? -7.841 4.436 -4.314 1.00 78.38 163 THR A CA 1
ATOM 1255 C C . THR A 1 163 ? -8.597 5.697 -3.892 1.00 78.38 163 THR A C 1
ATOM 1257 O O . THR A 1 163 ? -8.679 5.969 -2.700 1.00 78.38 163 THR A O 1
ATOM 1260 N N . MET A 1 164 ? -9.160 6.459 -4.836 1.00 82.62 164 MET A N 1
ATOM 1261 C CA . MET A 1 164 ? -9.941 7.656 -4.503 1.00 82.62 164 MET A CA 1
ATOM 1262 C C . MET A 1 164 ? -11.297 7.282 -3.898 1.00 82.62 164 MET A C 1
ATOM 1264 O O . MET A 1 164 ? -11.710 7.877 -2.906 1.00 82.62 164 MET A O 1
ATOM 1268 N N . GLU A 1 165 ? -11.964 6.270 -4.460 1.00 84.44 165 GLU A N 1
ATOM 1269 C CA . GLU A 1 165 ? -13.233 5.749 -3.942 1.00 84.44 165 GLU A CA 1
ATOM 1270 C C . GLU A 1 165 ? -13.068 5.127 -2.545 1.00 84.44 165 GLU A C 1
ATOM 1272 O O . GLU A 1 165 ? -13.954 5.318 -1.718 1.00 84.44 165 GLU A O 1
ATOM 1277 N N . ASN A 1 166 ? -11.931 4.476 -2.240 1.00 80.62 166 ASN A N 1
ATOM 1278 C CA . ASN A 1 166 ? -11.639 3.962 -0.888 1.00 80.62 166 ASN A CA 1
ATOM 1279 C C . ASN A 1 166 ? -11.850 5.044 0.179 1.00 80.62 166 ASN A C 1
ATOM 1281 O O . ASN A 1 166 ? -12.536 4.815 1.167 1.00 80.62 166 ASN A O 1
ATOM 1285 N N . VAL A 1 167 ? -11.259 6.226 -0.027 1.00 82.12 167 VAL A N 1
ATOM 1286 C CA . VAL A 1 167 ? -11.288 7.311 0.964 1.00 82.12 167 VAL A CA 1
ATOM 1287 C C . VAL A 1 167 ? -12.706 7.846 1.139 1.00 82.12 167 VAL A C 1
ATOM 1289 O O . VAL A 1 167 ? -13.162 8.002 2.268 1.00 82.12 167 VAL A O 1
ATOM 1292 N N . ALA A 1 168 ? -13.411 8.100 0.035 1.00 85.75 168 ALA A N 1
ATOM 1293 C CA . ALA A 1 168 ? -14.765 8.641 0.079 1.00 85.75 168 ALA A CA 1
ATOM 1294 C C . ALA A 1 168 ? -15.756 7.654 0.716 1.00 85.75 168 ALA A C 1
ATOM 1296 O O . ALA A 1 168 ? -16.477 8.019 1.639 1.00 85.75 168 ALA A O 1
ATOM 1297 N N . CYS A 1 169 ? -15.754 6.392 0.274 1.00 86.94 169 CYS A N 1
ATOM 1298 C CA . CYS A 1 169 ? -16.663 5.378 0.801 1.00 86.94 169 CYS A CA 1
ATOM 1299 C C . CYS A 1 169 ? -16.369 5.037 2.264 1.00 86.94 169 CYS A C 1
ATOM 1301 O O . CYS A 1 169 ? -17.303 4.762 3.011 1.00 86.94 169 CYS A O 1
ATOM 1303 N N . LEU A 1 170 ? -15.101 5.065 2.680 1.00 86.38 170 LEU A N 1
ATOM 1304 C CA . LEU A 1 170 ? -14.735 4.839 4.072 1.00 86.38 170 LEU A CA 1
ATOM 1305 C C . LEU A 1 170 ? -15.153 6.006 4.971 1.00 86.38 170 LEU A C 1
ATOM 1307 O O . LEU A 1 170 ? -15.640 5.773 6.074 1.00 86.38 170 LEU A O 1
ATOM 1311 N N . ALA A 1 171 ? -14.982 7.249 4.514 1.00 86.94 171 ALA A N 1
ATOM 1312 C CA . ALA A 1 171 ? -15.361 8.430 5.286 1.00 86.94 171 ALA A CA 1
ATOM 1313 C C . ALA A 1 171 ? -16.862 8.450 5.632 1.00 86.94 171 ALA A C 1
ATOM 1315 O O . ALA A 1 171 ? -17.230 8.952 6.687 1.00 86.94 171 ALA A O 1
ATOM 1316 N N . GLU A 1 172 ? -17.716 7.865 4.785 1.00 88.06 172 GLU A N 1
ATOM 1317 C CA . GLU A 1 172 ? -19.152 7.694 5.061 1.00 88.06 172 GLU A CA 1
ATOM 1318 C C . GLU A 1 172 ? -19.451 6.683 6.182 1.00 88.06 172 GLU A C 1
ATOM 1320 O O . GLU A 1 172 ? -20.529 6.724 6.771 1.00 88.06 172 GLU A O 1
ATOM 1325 N N . LEU A 1 173 ? -18.532 5.751 6.449 1.00 87.56 173 LEU A N 1
ATOM 1326 C CA . LEU A 1 173 ? -18.727 4.646 7.390 1.00 87.56 173 LEU A CA 1
ATOM 1327 C C . LEU A 1 173 ? -18.050 4.879 8.745 1.00 87.56 173 LEU A C 1
ATOM 1329 O O . LEU A 1 173 ? -18.437 4.259 9.736 1.00 87.56 173 LEU A O 1
ATOM 1333 N N . LEU A 1 174 ? -17.018 5.723 8.789 1.00 87.31 174 LEU A N 1
ATOM 1334 C CA . LEU A 1 174 ? -16.296 6.004 10.022 1.00 87.31 174 LEU A CA 1
ATOM 1335 C C . LEU A 1 174 ? -17.168 6.828 10.983 1.00 87.31 174 LEU A C 1
ATOM 1337 O O . LEU A 1 174 ? -17.738 7.845 10.579 1.00 87.31 174 LEU A O 1
ATOM 1341 N N . PRO A 1 175 ? -17.262 6.432 12.264 1.00 86.06 175 PRO A N 1
ATOM 1342 C CA . PRO A 1 175 ? -17.906 7.266 13.262 1.00 86.06 175 PRO A CA 1
ATOM 1343 C C . PRO A 1 175 ? -17.065 8.520 13.533 1.00 86.06 175 PRO A C 1
ATOM 1345 O O . PRO A 1 175 ? -15.881 8.591 13.198 1.00 86.06 175 PRO A O 1
ATOM 1348 N N . ALA A 1 176 ? -17.680 9.519 14.167 1.00 83.25 176 ALA A N 1
ATOM 1349 C CA . ALA A 1 176 ? -16.948 10.689 14.635 1.00 83.25 176 ALA A CA 1
ATOM 1350 C C . ALA A 1 176 ? -15.799 10.255 15.562 1.00 83.25 176 ALA A C 1
ATOM 1352 O O . ALA A 1 176 ? -16.019 9.506 16.517 1.00 83.25 176 ALA A O 1
ATOM 1353 N N . GLY A 1 177 ? -14.586 10.727 15.263 1.00 75.56 177 GLY A N 1
ATOM 1354 C CA . GLY A 1 177 ? -13.418 10.496 16.108 1.00 75.56 177 GLY A CA 1
ATOM 1355 C C . GLY A 1 177 ? -13.594 11.134 17.482 1.00 75.56 177 GLY A C 1
ATOM 1356 O O . GLY A 1 177 ? -14.264 12.164 17.630 1.00 75.56 177 GLY A O 1
ATOM 1357 N N . LYS A 1 178 ? -12.992 10.523 18.498 1.00 70.75 178 LYS A N 1
ATOM 1358 C CA . LYS A 1 178 ? -12.877 11.132 19.815 1.00 70.75 178 LYS A CA 1
ATOM 1359 C C . LYS A 1 178 ? -11.650 12.026 19.716 1.00 70.75 178 LYS A C 1
ATOM 1361 O O . LYS A 1 178 ? -10.536 11.536 19.714 1.00 70.75 178 LYS A O 1
ATOM 1366 N N . ALA A 1 179 ? -11.842 13.337 19.603 1.00 60.66 179 ALA A N 1
ATOM 1367 C CA . ALA A 1 179 ? -10.728 14.282 19.653 1.00 60.66 179 ALA A CA 1
ATOM 1368 C C . ALA A 1 179 ? -10.009 14.157 21.017 1.00 60.66 179 ALA A C 1
ATOM 1370 O O . ALA A 1 179 ? -10.441 14.775 21.991 1.00 60.66 179 ALA A O 1
ATOM 1371 N N . ARG A 1 180 ? -9.001 13.281 21.094 1.00 59.28 180 ARG A N 1
ATOM 1372 C CA . ARG A 1 180 ? -8.147 13.030 22.261 1.00 59.28 180 ARG A CA 1
ATOM 1373 C C . ARG A 1 180 ? -6.923 13.930 22.229 1.00 59.28 180 ARG A C 1
ATOM 1375 O O . ARG A 1 180 ? -6.409 14.189 21.118 1.00 59.28 180 ARG A O 1
#

Solvent-accessible surface area (backbone atoms only — not comparable to full-atom values): 9987 Å² total; per-residue (Å²): 113,73,71,55,76,70,36,66,64,56,57,30,50,49,28,35,52,52,8,55,56,32,46,65,51,92,82,48,77,67,46,29,53,54,8,50,51,28,30,51,49,16,51,49,52,49,54,52,67,68,33,64,72,50,47,51,51,55,48,44,71,62,46,72,78,60,72,81,82,52,69,72,56,35,52,56,36,47,62,39,78,31,70,62,61,55,64,44,73,50,52,96,91,38,89,52,70,40,64,30,72,74,19,40,55,47,46,53,52,44,52,48,51,41,72,78,27,50,30,70,35,39,35,27,28,22,20,49,95,42,94,93,48,75,28,50,11,57,54,52,48,56,54,38,43,74,72,68,45,60,69,94,35,56,45,72,34,55,81,26,88,48,80,70,41,38,54,57,60,41,61,76,68,57,74,85,72,69,92,114

Sequence (180 aa):
MLKSLATPIIWILTFLMLGLILSRGKGRR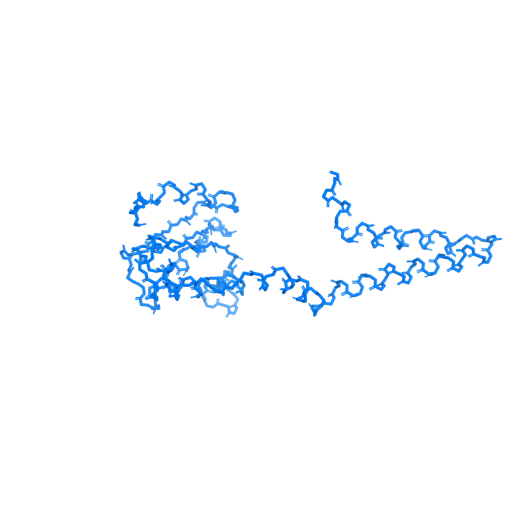GYQRVGWWAVLMGASMLATLSLRPVGDLLAYSLESRYGPPSQELLESVDFVVVLGGGMYLSGGLRAENELQGPAYSRWYHGVQTFKDGGADLIAFCGGRPRENSESEANVMKAMAIYMGVPEDRILVETRSRNTMENVACLAELLPAGKAR

Nearest PDB structures (foldseek):
  8bbp-assembly1_B  TM=4.779E-01  e=3.643E-01  uncultured bacterium
  8bf3-assembly1_B  TM=4.633E-01  e=3.022E-01  uncultured bacterium
  7ess-assembly1_B  TM=5.274E-01  e=1.433E+00  Mycobacterium tuberculosis H37Rv
  1iv0-assembly1_A  TM=4.757E-01  e=1.956E+00  Thermus thermophilus